Protein AF-A0A8J1J5K4-F1 (afdb_monomer_lite)

Organism: Xenopus tropicalis (NCBI:txid8364)

Foldseek 3Di:
DVVVVVVVVVVVVCLVVVVVVLVVVVVLLCLLLPDPPPLPDPPALVPPPPCPVPVVPDDDPQQPLQVVLQVLLSVLVVQLVVLVVLLVVLSVVLVVLSVLLVVLVVQLVVLVPDPCCPDPNVPDPCPSVVSNVVSSVSNVVSSVSVVVSVVSLVVSLVSLVVSLVVSVVSCVVRDVVNDDVQQCDQDPNGHHVVVSNVSSVVVSVSSCVSDPDD

pLDDT: mean 73.98, std 21.82, range [22.84, 96.25]

Sequence (214 aa):
MHVCQNLRVRANLITNVCLIAAIIDLQAILALVSTPSEVIWPLGCHDMTHQNARINASGMSEKPAFVSVQQSLRKSFDAIEPLHEEWNNTLLECNPHLTSLSNLAEQLQACQRVLFKKTPLSSFINLQEHLRFKLQAAMEFNLEILNQKLSTLQRIRDSVSQVVGSVLYMYETSIEKIGLEAILERSSLCPSIADMLEWLQDIEKHYRNQYPLK

Radius of gyration: 26.64 Å; chains: 1; bounding box: 74×32×73 Å

Structure (mmCIF, N/CA/C/O backbone):
data_AF-A0A8J1J5K4-F1
#
_entry.id   AF-A0A8J1J5K4-F1
#
loop_
_atom_site.group_PDB
_atom_site.id
_atom_site.type_symbol
_atom_site.label_atom_id
_atom_site.label_alt_id
_atom_site.label_comp_id
_atom_site.label_asym_id
_atom_site.label_entity_id
_atom_site.label_seq_id
_atom_site.pdbx_PDB_ins_code
_atom_site.Cartn_x
_atom_site.Cartn_y
_atom_site.Cartn_z
_atom_site.occupancy
_atom_site.B_iso_or_equiv
_atom_site.auth_seq_id
_atom_site.auth_comp_id
_atom_site.auth_asym_id
_atom_site.auth_atom_id
_atom_site.pdbx_PDB_model_num
ATOM 1 N N . MET A 1 1 ? 43.748 -8.087 -13.564 1.00 35.47 1 MET A N 1
ATOM 2 C CA . MET A 1 1 ? 42.559 -8.312 -14.426 1.00 35.47 1 MET A CA 1
ATOM 3 C C . MET A 1 1 ? 41.456 -9.168 -13.787 1.00 35.47 1 MET A C 1
ATOM 5 O O . MET A 1 1 ? 40.300 -8.897 -14.073 1.00 35.47 1 MET A O 1
ATOM 9 N N . HIS A 1 2 ? 41.747 -10.117 -12.884 1.00 25.83 2 HIS A N 1
ATOM 10 C CA . HIS A 1 2 ? 40.720 -10.974 -12.250 1.00 25.83 2 HIS A CA 1
ATOM 11 C C . HIS A 1 2 ? 39.792 -10.288 -11.221 1.00 25.83 2 HIS A C 1
ATOM 13 O O . HIS A 1 2 ? 38.694 -10.774 -10.958 1.00 25.83 2 HIS A O 1
ATOM 19 N N . VAL A 1 3 ? 40.178 -9.135 -10.662 1.00 23.91 3 VAL A N 1
ATOM 20 C CA . VAL A 1 3 ? 39.370 -8.409 -9.657 1.00 23.91 3 VAL A CA 1
ATOM 21 C C . VAL A 1 3 ? 38.179 -7.669 -10.295 1.00 23.91 3 VAL A C 1
ATOM 23 O O . VAL A 1 3 ? 37.085 -7.661 -9.736 1.00 23.91 3 VAL A O 1
ATOM 26 N N . CYS A 1 4 ? 38.331 -7.146 -11.519 1.00 23.66 4 CYS A N 1
ATOM 27 C CA . CYS A 1 4 ? 37.249 -6.450 -12.232 1.00 23.66 4 CYS A CA 1
ATOM 28 C C . CYS A 1 4 ? 36.164 -7.403 -12.765 1.00 23.66 4 CYS A C 1
ATOM 30 O O . CYS A 1 4 ? 35.001 -7.016 -12.872 1.00 23.66 4 CYS A O 1
ATOM 32 N N . GLN A 1 5 ? 36.516 -8.657 -13.067 1.00 27.12 5 GLN A N 1
ATOM 33 C CA . GLN A 1 5 ? 35.542 -9.685 -13.448 1.00 27.12 5 GLN A CA 1
ATOM 34 C C . GLN A 1 5 ? 34.695 -10.135 -12.247 1.00 27.12 5 GLN A C 1
ATOM 36 O O . GLN A 1 5 ? 33.487 -10.288 -12.396 1.00 27.12 5 GLN A O 1
ATOM 41 N N . ASN A 1 6 ? 35.278 -10.237 -11.046 1.00 22.84 6 ASN A N 1
ATOM 42 C CA . ASN A 1 6 ? 34.541 -10.596 -9.826 1.00 22.84 6 ASN A CA 1
ATOM 43 C C . ASN A 1 6 ? 33.545 -9.512 -9.369 1.00 22.84 6 ASN A C 1
ATOM 45 O O . ASN A 1 6 ? 32.449 -9.842 -8.920 1.00 22.84 6 ASN A O 1
ATOM 49 N N . LEU A 1 7 ? 33.872 -8.225 -9.541 1.00 25.36 7 LEU A N 1
ATOM 50 C CA . LEU A 1 7 ? 32.937 -7.115 -9.293 1.00 25.36 7 LEU A CA 1
ATOM 51 C C . LEU A 1 7 ? 31.794 -7.074 -10.321 1.00 25.36 7 LEU A C 1
ATOM 53 O O . LEU A 1 7 ? 30.645 -6.852 -9.952 1.00 25.36 7 LEU A O 1
ATOM 57 N N . ARG A 1 8 ? 32.081 -7.361 -11.598 1.00 27.31 8 ARG A N 1
ATOM 58 C CA . ARG A 1 8 ? 31.073 -7.405 -12.673 1.00 27.31 8 ARG A CA 1
ATOM 59 C C . ARG A 1 8 ? 30.115 -8.595 -12.545 1.00 27.31 8 ARG A C 1
ATOM 61 O O . ARG A 1 8 ? 28.929 -8.450 -12.825 1.00 27.31 8 ARG A O 1
ATOM 68 N N . VAL A 1 9 ? 30.604 -9.756 -12.102 1.00 28.94 9 VAL A N 1
ATOM 69 C CA . VAL A 1 9 ? 29.762 -10.935 -11.829 1.00 28.94 9 VAL A CA 1
ATOM 70 C C . VAL A 1 9 ? 28.910 -10.719 -10.576 1.00 28.94 9 VAL A C 1
ATOM 72 O O . VAL A 1 9 ? 27.719 -11.010 -10.613 1.00 28.94 9 VAL A O 1
ATOM 75 N N . ARG A 1 10 ? 29.460 -10.118 -9.509 1.00 25.67 10 ARG A N 1
ATOM 76 C CA . ARG A 1 10 ? 28.678 -9.737 -8.318 1.00 25.67 10 ARG A CA 1
ATOM 77 C C . ARG A 1 10 ? 27.609 -8.685 -8.624 1.00 25.67 10 ARG A C 1
ATOM 79 O O . ARG A 1 10 ? 26.486 -8.852 -8.171 1.00 25.67 10 ARG A O 1
ATOM 86 N N . ALA A 1 11 ? 27.906 -7.674 -9.442 1.00 33.19 11 ALA A N 1
ATOM 87 C CA . ALA A 1 11 ? 26.919 -6.679 -9.870 1.00 33.19 11 ALA A CA 1
ATOM 88 C C . ALA A 1 11 ? 25.780 -7.297 -10.704 1.00 33.19 11 ALA A C 1
ATOM 90 O O . ALA A 1 11 ? 24.625 -6.945 -10.490 1.00 33.19 11 ALA A O 1
ATOM 91 N N . ASN A 1 12 ? 26.079 -8.263 -11.586 1.00 34.28 12 ASN A N 1
ATOM 92 C CA . ASN A 1 12 ? 25.077 -9.005 -12.374 1.00 34.28 12 ASN A CA 1
ATOM 93 C C . ASN A 1 12 ? 24.235 -9.997 -11.544 1.00 34.28 12 ASN A C 1
ATOM 95 O O . ASN A 1 12 ? 23.092 -10.291 -11.899 1.00 34.28 12 ASN A O 1
ATOM 99 N N . LEU A 1 13 ? 24.793 -10.537 -10.455 1.00 30.81 13 LEU A N 1
ATOM 100 C CA . LEU A 1 13 ? 24.066 -11.406 -9.525 1.00 30.81 13 LEU A CA 1
ATOM 101 C C . LEU A 1 13 ? 23.162 -10.580 -8.596 1.00 30.81 13 LEU A C 1
ATOM 103 O O . LEU A 1 13 ? 22.020 -10.960 -8.364 1.00 30.81 13 LEU A O 1
ATOM 107 N N . ILE A 1 14 ? 23.642 -9.416 -8.142 1.00 38.62 14 ILE A N 1
ATOM 108 C CA . ILE A 1 14 ? 22.866 -8.446 -7.357 1.00 38.62 14 ILE A CA 1
ATOM 109 C C . ILE A 1 14 ? 21.733 -7.856 -8.205 1.00 38.62 14 ILE A C 1
ATOM 111 O O . ILE A 1 14 ? 20.611 -7.814 -7.729 1.00 38.62 14 ILE A O 1
ATOM 115 N N . THR A 1 15 ? 21.952 -7.515 -9.481 1.00 42.56 15 THR A N 1
ATOM 116 C CA . THR A 1 15 ? 20.855 -7.048 -10.356 1.00 42.56 15 THR A CA 1
ATOM 117 C C . THR A 1 15 ? 19.812 -8.124 -10.629 1.00 42.56 15 THR A C 1
ATOM 119 O O . THR A 1 15 ? 18.648 -7.774 -10.711 1.00 42.56 15 THR A O 1
ATOM 122 N N . ASN A 1 16 ? 20.162 -9.415 -10.722 1.00 38.09 16 ASN A N 1
ATOM 123 C CA . ASN A 1 16 ? 19.157 -10.481 -10.870 1.00 38.09 16 ASN A CA 1
ATOM 124 C C . ASN A 1 16 ? 18.371 -10.738 -9.578 1.00 38.09 16 ASN A C 1
ATOM 126 O O . ASN A 1 16 ? 17.159 -10.901 -9.636 1.00 38.09 16 ASN A O 1
ATOM 130 N N . VAL A 1 17 ? 19.027 -10.747 -8.414 1.00 39.06 17 VAL A N 1
ATOM 131 C CA . VAL A 1 17 ? 18.340 -10.928 -7.123 1.00 39.06 17 VAL A CA 1
ATOM 132 C C . VAL A 1 17 ? 17.495 -9.699 -6.774 1.00 39.06 17 VAL A C 1
ATOM 134 O O . VAL A 1 17 ? 16.361 -9.862 -6.340 1.00 39.06 17 VAL A O 1
ATOM 137 N N . CYS A 1 18 ? 17.982 -8.484 -7.043 1.00 40.47 18 CYS A N 1
ATOM 138 C CA . CYS A 1 18 ? 17.209 -7.251 -6.904 1.00 40.47 18 CYS A CA 1
ATOM 139 C C . CYS A 1 18 ? 16.106 -7.133 -7.960 1.00 40.47 18 CYS A C 1
ATOM 141 O O . CYS A 1 18 ? 15.045 -6.646 -7.609 1.00 40.47 18 CYS A O 1
ATOM 143 N N . LEU A 1 19 ? 16.282 -7.614 -9.202 1.00 40.41 19 LEU A N 1
ATOM 144 C CA . LEU A 1 19 ? 15.171 -7.708 -10.161 1.00 40.41 19 LEU A CA 1
ATOM 145 C C . LEU A 1 19 ? 14.114 -8.693 -9.673 1.00 40.41 19 LEU A C 1
ATOM 147 O O . LEU A 1 19 ? 12.942 -8.405 -9.815 1.00 40.41 19 LEU A O 1
ATOM 151 N N . ILE A 1 20 ? 14.496 -9.846 -9.119 1.00 43.00 20 ILE A N 1
ATOM 152 C CA . ILE A 1 20 ? 13.538 -10.847 -8.627 1.00 43.00 20 ILE A CA 1
ATOM 153 C C . ILE A 1 20 ? 12.815 -10.337 -7.374 1.00 43.00 20 ILE A C 1
ATOM 155 O O . ILE A 1 20 ? 11.599 -10.472 -7.293 1.00 43.00 20 ILE A O 1
ATOM 159 N N . ALA A 1 21 ? 13.525 -9.706 -6.434 1.00 39.91 21 ALA A N 1
ATOM 160 C CA . ALA A 1 21 ? 12.921 -9.050 -5.273 1.00 39.91 21 ALA A CA 1
ATOM 161 C C . ALA A 1 21 ? 12.011 -7.888 -5.703 1.00 39.91 21 ALA A C 1
ATOM 163 O O . ALA A 1 21 ? 10.857 -7.841 -5.297 1.00 39.91 21 ALA A O 1
ATOM 164 N N . ALA A 1 22 ? 12.469 -7.047 -6.634 1.00 43.94 22 ALA A N 1
ATOM 165 C CA . ALA A 1 22 ? 11.658 -5.999 -7.236 1.00 43.94 22 ALA A CA 1
ATOM 166 C C . ALA A 1 22 ? 10.467 -6.560 -8.015 1.00 43.94 22 ALA A C 1
ATOM 168 O O . ALA A 1 22 ? 9.426 -5.940 -7.995 1.00 43.94 22 ALA A O 1
ATOM 169 N N . ILE A 1 23 ? 10.565 -7.717 -8.676 1.00 46.53 23 ILE A N 1
ATOM 170 C CA . ILE A 1 23 ? 9.433 -8.381 -9.343 1.00 46.53 23 ILE A CA 1
ATOM 171 C C . ILE A 1 23 ? 8.419 -8.875 -8.305 1.00 46.53 23 ILE A C 1
ATOM 173 O O . ILE A 1 23 ? 7.222 -8.765 -8.546 1.00 46.53 23 ILE A O 1
ATOM 177 N N . ILE A 1 24 ? 8.872 -9.377 -7.152 1.00 49.44 24 ILE A N 1
ATOM 178 C CA . ILE A 1 24 ? 7.998 -9.799 -6.047 1.00 49.44 24 ILE A CA 1
ATOM 179 C C . ILE A 1 24 ? 7.304 -8.583 -5.409 1.00 49.44 24 ILE A C 1
ATOM 181 O O . ILE A 1 24 ? 6.094 -8.623 -5.189 1.00 49.44 24 ILE A O 1
ATOM 185 N N . ASP A 1 25 ? 8.026 -7.486 -5.184 1.00 51.66 25 ASP A N 1
ATOM 186 C CA . ASP A 1 25 ? 7.460 -6.240 -4.652 1.00 51.66 25 ASP A CA 1
ATOM 187 C C . ASP A 1 25 ? 6.577 -5.521 -5.687 1.00 51.66 25 ASP A C 1
ATOM 189 O O . ASP A 1 25 ? 5.504 -5.025 -5.356 1.00 51.66 25 ASP A O 1
ATOM 193 N N . LEU A 1 26 ? 6.949 -5.547 -6.970 1.00 51.66 26 LEU A N 1
ATOM 194 C CA . LEU A 1 26 ? 6.128 -5.068 -8.085 1.00 51.66 26 LEU A CA 1
ATOM 195 C C . LEU A 1 26 ? 4.862 -5.902 -8.240 1.00 51.66 26 LEU A C 1
ATOM 197 O O . LEU A 1 26 ? 3.842 -5.330 -8.589 1.00 51.66 26 LEU A O 1
ATOM 201 N N . GLN A 1 27 ? 4.886 -7.215 -7.981 1.00 54.22 27 GLN A N 1
ATOM 202 C CA . GLN A 1 27 ? 3.681 -8.052 -7.959 1.00 54.22 27 GLN A CA 1
ATOM 203 C C . GLN A 1 27 ? 2.739 -7.656 -6.819 1.00 54.22 27 GLN A C 1
ATOM 205 O O . GLN A 1 27 ? 1.529 -7.623 -7.033 1.00 54.22 27 GLN A O 1
ATOM 210 N N . ALA A 1 28 ? 3.274 -7.304 -5.645 1.00 55.25 28 ALA A N 1
ATOM 211 C CA . ALA A 1 28 ? 2.477 -6.756 -4.550 1.00 55.25 28 ALA A CA 1
ATOM 212 C C . ALA A 1 28 ? 1.877 -5.389 -4.926 1.00 55.25 28 ALA A C 1
ATOM 214 O O . ALA A 1 28 ? 0.678 -5.191 -4.769 1.00 55.25 28 ALA A O 1
ATOM 215 N N . ILE A 1 29 ? 2.660 -4.481 -5.522 1.00 53.94 29 ILE A N 1
ATOM 216 C CA . ILE A 1 29 ? 2.162 -3.178 -6.000 1.00 53.94 29 ILE A CA 1
ATOM 217 C C . ILE A 1 29 ? 1.146 -3.338 -7.144 1.00 53.94 29 ILE A C 1
ATOM 219 O O . ILE A 1 29 ? 0.126 -2.660 -7.160 1.00 53.94 29 ILE A O 1
ATOM 223 N N . LEU A 1 30 ? 1.378 -4.241 -8.099 1.00 53.75 30 LEU A N 1
ATOM 224 C CA . LEU A 1 30 ? 0.436 -4.532 -9.184 1.00 53.75 30 LEU A CA 1
ATOM 225 C C . LEU A 1 30 ? -0.879 -5.096 -8.642 1.00 53.75 30 LEU A C 1
ATOM 227 O O . LEU A 1 30 ? -1.935 -4.717 -9.143 1.00 53.75 30 LEU A O 1
ATOM 231 N N . ALA A 1 31 ? -0.839 -5.954 -7.618 1.00 56.53 31 ALA A N 1
ATOM 232 C CA . ALA A 1 31 ? -2.039 -6.445 -6.943 1.00 56.53 31 ALA A CA 1
ATOM 233 C C . ALA A 1 31 ? -2.787 -5.316 -6.207 1.00 56.53 31 ALA A C 1
ATOM 235 O O . ALA A 1 31 ? -4.010 -5.227 -6.309 1.00 56.53 31 ALA A O 1
ATOM 236 N N . LEU A 1 32 ? -2.053 -4.411 -5.552 1.00 54.25 32 LEU A N 1
ATOM 237 C CA . LEU A 1 32 ? -2.596 -3.224 -4.883 1.00 54.25 32 LEU A CA 1
ATOM 238 C C . LEU A 1 32 ? -3.289 -2.261 -5.855 1.00 54.25 32 LEU A C 1
ATOM 240 O O . LEU A 1 32 ? -4.399 -1.820 -5.596 1.00 54.25 32 LEU A O 1
ATOM 244 N N . VAL A 1 33 ? -2.654 -1.957 -6.989 1.00 53.44 33 VAL A N 1
ATOM 245 C CA . VAL A 1 33 ? -3.191 -1.044 -8.014 1.00 53.44 33 VAL A CA 1
ATOM 246 C C . VAL A 1 33 ? -4.361 -1.670 -8.784 1.00 53.44 33 VAL A C 1
ATOM 248 O O . VAL A 1 33 ? -5.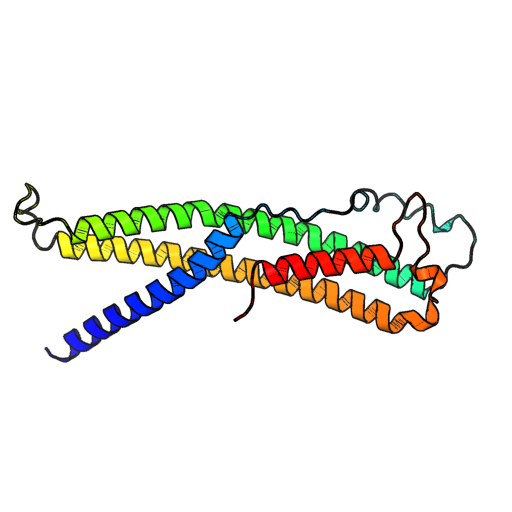254 -0.958 -9.236 1.00 53.44 33 VAL A O 1
ATOM 251 N N . SER A 1 34 ? -4.370 -2.998 -8.949 1.00 43.41 34 SER A N 1
ATOM 252 C CA . SER A 1 34 ? -5.404 -3.703 -9.723 1.00 43.41 34 SER A CA 1
ATOM 253 C C . SER A 1 34 ? -6.677 -4.000 -8.928 1.00 43.41 34 SER A C 1
ATOM 255 O O . SER A 1 34 ? -7.679 -4.391 -9.529 1.00 43.41 34 SER A O 1
ATOM 257 N N . THR A 1 35 ? -6.663 -3.846 -7.601 1.00 44.31 35 THR A N 1
ATOM 258 C CA . THR A 1 35 ? -7.867 -4.004 -6.778 1.00 44.31 35 THR A CA 1
ATOM 259 C C . THR A 1 35 ? -8.488 -2.635 -6.506 1.00 44.31 35 THR A C 1
ATOM 261 O O . THR A 1 35 ? -7.811 -1.750 -5.985 1.00 44.31 35 THR A O 1
ATOM 264 N N . PRO A 1 36 ? -9.773 -2.415 -6.841 1.00 42.38 36 PRO A N 1
ATOM 265 C CA . PRO A 1 36 ? -10.479 -1.239 -6.362 1.00 42.38 36 PRO A CA 1
ATOM 266 C C . PRO A 1 36 ? -10.447 -1.259 -4.833 1.00 42.38 36 PRO A C 1
ATOM 268 O O . PRO A 1 36 ? -10.902 -2.221 -4.210 1.00 42.38 36 PRO A O 1
ATOM 271 N N . SER A 1 37 ? -9.891 -0.215 -4.223 1.00 48.28 37 SER A N 1
ATOM 272 C CA . SER A 1 37 ? -9.982 -0.013 -2.782 1.00 48.28 37 SER A CA 1
ATOM 273 C C . SER A 1 37 ? -11.410 0.416 -2.428 1.00 48.28 37 SER A C 1
ATOM 275 O O . SER A 1 37 ? -11.667 1.584 -2.148 1.00 48.28 37 SER A O 1
ATOM 277 N N . GLU A 1 38 ? -12.359 -0.519 -2.437 1.00 45.72 38 GLU A N 1
ATOM 278 C CA . GLU A 1 38 ? -13.671 -0.307 -1.824 1.00 45.72 38 GLU A CA 1
ATOM 279 C C . GLU A 1 38 ? -13.540 -0.494 -0.308 1.00 45.72 38 GLU A C 1
ATOM 281 O O . GLU A 1 38 ? -13.939 -1.507 0.264 1.00 45.72 38 GLU A O 1
ATOM 286 N N . VAL A 1 39 ? -12.942 0.493 0.364 1.00 50.34 39 VAL A N 1
ATOM 287 C CA . VAL A 1 39 ? -13.225 0.683 1.787 1.00 50.34 39 VAL A CA 1
ATOM 288 C C . VAL A 1 39 ? -14.632 1.262 1.832 1.00 50.34 39 VAL A C 1
ATOM 290 O O . VAL A 1 39 ? -14.847 2.421 1.476 1.00 50.34 39 VAL A O 1
ATOM 293 N N . ILE A 1 40 ? -15.609 0.429 2.192 1.00 47.78 40 ILE A N 1
ATOM 294 C CA . ILE A 1 40 ? -16.978 0.886 2.429 1.00 47.78 40 ILE A CA 1
ATOM 295 C C . ILE A 1 40 ? -16.924 1.753 3.684 1.00 47.78 40 ILE A C 1
ATOM 297 O O . ILE A 1 40 ? -16.988 1.257 4.807 1.00 47.78 40 ILE A O 1
ATOM 301 N N . TRP A 1 41 ? -16.759 3.058 3.488 1.00 51.25 41 TRP A N 1
ATOM 302 C CA . TRP A 1 41 ? -16.946 4.022 4.556 1.00 51.25 41 TRP A CA 1
ATOM 303 C C . TRP A 1 41 ? -18.382 3.894 5.059 1.00 51.25 41 TRP A C 1
ATOM 305 O O . TRP A 1 41 ? -19.314 3.907 4.245 1.00 51.25 41 TRP A O 1
ATOM 315 N N . PRO A 1 42 ? -18.597 3.756 6.375 1.00 50.16 42 PRO A N 1
ATOM 316 C CA . PRO A 1 42 ? -19.942 3.702 6.907 1.00 50.16 42 PRO A CA 1
ATOM 317 C C . PRO A 1 42 ? -20.684 4.975 6.502 1.00 50.16 42 PRO A C 1
ATOM 319 O O . PRO A 1 42 ? -20.247 6.088 6.808 1.00 50.16 42 PRO A O 1
ATOM 322 N N . LEU A 1 43 ? -21.802 4.812 5.791 1.00 37.66 43 LEU A N 1
ATOM 323 C CA . LEU A 1 43 ? -22.717 5.899 5.457 1.00 37.66 43 LEU A CA 1
ATOM 324 C C . LEU A 1 43 ? -23.212 6.518 6.776 1.00 37.66 43 LEU A C 1
ATOM 326 O O . LEU A 1 43 ? -24.126 5.995 7.407 1.00 37.66 43 LEU A O 1
ATOM 330 N N . GLY A 1 44 ? -22.553 7.587 7.229 1.00 43.88 44 GLY A N 1
ATOM 331 C CA . GLY A 1 44 ? -22.848 8.244 8.505 1.00 43.88 44 GLY A CA 1
ATOM 332 C C . GLY A 1 44 ? -21.665 8.934 9.192 1.00 43.88 44 GLY A C 1
ATOM 333 O O . GLY A 1 44 ? -21.904 9.798 10.029 1.00 43.88 44 GLY A O 1
ATOM 334 N N . CYS A 1 45 ? -20.408 8.623 8.845 1.00 44.00 45 CYS A N 1
ATOM 335 C CA . CYS A 1 45 ? -19.247 9.205 9.540 1.00 44.00 45 CYS A CA 1
ATOM 336 C C . CYS A 1 45 ? -18.965 10.684 9.199 1.00 44.00 45 CYS A C 1
ATOM 338 O O . CYS A 1 45 ? -18.524 11.424 10.075 1.00 44.00 45 CYS A O 1
ATOM 340 N N . HIS A 1 46 ? -19.275 11.154 7.983 1.00 44.41 46 HIS A N 1
ATOM 341 C CA . HIS A 1 46 ? -18.987 12.543 7.578 1.00 44.41 46 HIS A CA 1
ATOM 342 C C . HIS A 1 46 ? -19.854 13.610 8.278 1.00 44.41 46 HIS A C 1
ATOM 344 O O . HIS A 1 46 ? -19.456 14.770 8.332 1.00 44.41 46 HIS A O 1
ATOM 350 N N . ASP A 1 47 ? -21.013 13.243 8.839 1.00 43.50 47 ASP A N 1
ATOM 351 C CA . ASP A 1 47 ? -21.978 14.195 9.427 1.00 43.50 47 ASP A CA 1
ATOM 352 C C . ASP A 1 47 ? -21.928 14.229 10.973 1.00 43.50 47 ASP A C 1
ATOM 354 O O . ASP A 1 47 ? -22.840 14.698 11.652 1.00 43.50 47 ASP A O 1
ATOM 358 N N . MET A 1 48 ? -20.857 13.702 11.578 1.00 48.69 48 MET A N 1
ATOM 359 C CA . MET A 1 48 ? -20.752 13.557 13.040 1.00 48.69 48 MET A CA 1
ATOM 360 C C . MET A 1 48 ? -20.161 14.779 13.765 1.00 48.69 48 MET A C 1
ATOM 362 O O . MET A 1 48 ? -20.215 14.845 14.999 1.00 48.69 48 MET A O 1
ATOM 366 N N . THR A 1 49 ? -19.634 15.766 13.034 1.00 43.09 49 THR A N 1
ATOM 367 C CA . THR A 1 49 ? -19.009 16.988 13.576 1.00 43.09 49 THR A CA 1
ATOM 368 C C . THR A 1 49 ? -20.025 18.008 14.108 1.00 43.09 49 THR A C 1
ATOM 370 O O . THR A 1 49 ? -19.735 18.704 15.085 1.00 43.09 49 THR A O 1
ATOM 373 N N . HIS A 1 50 ? -21.244 18.066 13.556 1.00 40.94 50 HIS A N 1
ATOM 374 C CA . HIS A 1 50 ? -22.266 19.058 13.929 1.00 40.94 50 HIS A CA 1
ATOM 375 C C . HIS A 1 50 ? -23.136 18.679 15.152 1.00 40.94 50 HIS A C 1
ATOM 377 O O . HIS A 1 50 ? -23.853 19.532 15.684 1.00 40.94 50 HIS A O 1
ATOM 383 N N . GLN A 1 51 ? -23.055 17.444 15.668 1.00 46.78 51 GLN A N 1
ATOM 384 C CA . GLN A 1 51 ? -23.941 16.947 16.741 1.00 46.78 51 GLN A CA 1
ATOM 385 C C . GLN A 1 51 ? -23.482 17.254 18.184 1.00 46.78 51 GLN A C 1
ATOM 387 O O . GLN A 1 51 ? -24.284 17.102 19.111 1.00 46.78 51 GLN A O 1
ATOM 392 N N . ASN A 1 52 ? -22.236 17.709 18.399 1.00 42.38 52 ASN A N 1
ATOM 393 C CA . ASN A 1 52 ? -21.626 17.904 19.734 1.00 42.38 52 ASN A CA 1
ATOM 394 C C . ASN A 1 52 ? -22.424 18.825 20.682 1.00 42.38 52 ASN A C 1
ATOM 396 O O . ASN A 1 52 ? -22.244 18.769 21.895 1.00 42.38 52 ASN A O 1
ATOM 400 N N . ALA A 1 53 ? -23.322 19.660 20.153 1.00 39.50 53 ALA A N 1
ATOM 401 C CA . ALA A 1 53 ? -24.127 20.582 20.952 1.00 39.50 53 ALA A CA 1
ATOM 402 C C . ALA A 1 53 ? -25.453 19.991 21.479 1.00 39.50 53 ALA A C 1
ATOM 404 O O . ALA A 1 53 ? -26.046 20.582 22.379 1.00 39.50 53 ALA A O 1
ATOM 405 N N . ARG A 1 54 ? -25.950 18.862 20.942 1.00 40.09 54 ARG A N 1
ATOM 406 C CA . ARG A 1 54 ? -27.302 18.351 21.266 1.00 40.09 54 ARG A CA 1
ATOM 407 C C . ARG A 1 54 ? -27.342 17.203 22.275 1.00 40.09 54 ARG A C 1
ATOM 409 O O . ARG A 1 54 ? -28.292 17.148 23.048 1.00 40.09 54 ARG A O 1
ATOM 416 N N . ILE A 1 55 ? -26.330 16.335 22.316 1.00 45.75 55 ILE A N 1
ATOM 417 C CA . ILE A 1 55 ? -26.311 15.171 23.229 1.00 45.75 55 ILE A CA 1
ATOM 418 C C . ILE A 1 55 ? -26.214 15.618 24.701 1.00 45.75 55 ILE A C 1
ATOM 420 O O . ILE A 1 55 ? -26.840 15.031 25.575 1.00 45.75 55 ILE A O 1
ATOM 424 N N . ASN A 1 56 ? -25.573 16.760 24.972 1.00 45.22 56 ASN A N 1
ATOM 425 C CA . ASN A 1 56 ? -25.473 17.322 26.325 1.00 45.22 56 ASN A CA 1
ATOM 426 C C . ASN A 1 56 ? -26.802 17.894 26.875 1.00 45.22 56 ASN A C 1
ATOM 428 O O . ASN A 1 56 ? -26.840 18.321 28.028 1.00 45.22 56 ASN A O 1
ATOM 432 N N . ALA A 1 57 ? -27.873 17.951 26.070 1.00 39.97 57 ALA A N 1
ATOM 433 C CA . ALA A 1 57 ? -29.142 18.590 26.435 1.00 39.97 57 ALA A CA 1
ATOM 434 C C . ALA A 1 57 ? -30.274 17.606 26.798 1.00 39.97 57 ALA A C 1
ATOM 436 O O . ALA A 1 57 ? -31.269 18.025 27.390 1.00 39.97 57 ALA A O 1
ATOM 437 N N . SER A 1 58 ? -30.149 16.314 26.482 1.00 40.94 58 SER A N 1
ATOM 438 C CA . SER A 1 58 ? -31.153 15.291 26.809 1.00 40.94 58 SER A CA 1
ATOM 439 C C . SER A 1 58 ? -30.676 14.436 27.980 1.00 40.94 58 SER A C 1
ATOM 441 O O . SER A 1 58 ? -29.872 13.526 27.811 1.00 40.94 58 SER A O 1
ATOM 443 N N . GLY A 1 59 ? -31.158 14.756 29.181 1.00 42.66 59 GLY A N 1
ATOM 444 C CA . GLY A 1 59 ? -30.787 14.088 30.426 1.00 42.66 59 GLY A CA 1
ATOM 445 C C . GLY A 1 59 ? -31.133 12.597 30.462 1.00 42.66 59 GLY A C 1
ATOM 446 O O . GLY A 1 59 ? -32.232 12.219 30.849 1.00 42.66 59 GLY A O 1
ATOM 447 N N . MET A 1 60 ? -30.147 11.760 30.162 1.00 44.34 60 MET A N 1
ATOM 448 C CA . MET A 1 60 ? -29.940 10.448 30.770 1.00 44.34 60 MET A CA 1
ATOM 449 C C . MET A 1 60 ? -28.477 10.425 31.216 1.00 44.34 60 MET A C 1
ATOM 451 O O . MET A 1 60 ? -27.610 10.947 30.523 1.00 44.34 60 MET A O 1
ATOM 455 N N . SER A 1 61 ? -28.197 9.929 32.421 1.00 47.47 61 SER A N 1
ATOM 456 C CA . SER A 1 61 ? -26.840 9.903 32.977 1.00 47.47 61 SER A CA 1
ATOM 457 C C . SER A 1 61 ? -25.993 8.885 32.203 1.00 47.47 61 SER A C 1
ATOM 459 O O . SER A 1 61 ? -25.838 7.743 32.629 1.00 47.47 61 SER A O 1
ATOM 461 N N . GLU A 1 62 ? -25.488 9.274 31.032 1.00 58.53 62 GLU A N 1
ATOM 462 C CA . GLU A 1 62 ? -24.543 8.467 30.269 1.00 58.53 62 GLU A CA 1
ATOM 463 C C . GLU A 1 62 ? -23.266 8.302 31.093 1.00 58.53 62 GLU A C 1
ATOM 465 O O . GLU A 1 62 ? -22.710 9.257 31.648 1.00 58.53 62 GLU A O 1
ATOM 470 N N . LYS A 1 63 ? -22.810 7.056 31.222 1.00 73.69 63 LYS A N 1
ATOM 471 C CA . LYS A 1 63 ? -21.621 6.750 32.013 1.00 73.69 63 LYS A CA 1
ATOM 472 C C . LYS A 1 63 ? -20.412 7.438 31.359 1.00 73.69 63 LYS A C 1
ATOM 474 O O . LYS A 1 63 ? -20.196 7.229 30.167 1.00 73.69 63 LYS A O 1
ATOM 479 N N . PRO A 1 64 ? -19.555 8.165 32.100 1.00 82.12 64 PRO A N 1
ATOM 480 C CA . PRO A 1 64 ? -18.412 8.892 31.528 1.00 82.12 64 PRO A CA 1
ATOM 481 C C . PRO A 1 64 ? -17.479 8.036 30.652 1.00 82.12 64 PRO A C 1
ATOM 483 O O . PRO A 1 64 ? -16.878 8.528 29.700 1.00 82.12 64 PRO A O 1
ATOM 486 N N . ALA A 1 65 ? -17.380 6.736 30.953 1.00 85.81 65 ALA A N 1
ATOM 487 C CA . ALA A 1 65 ? -16.614 5.772 30.167 1.00 85.81 65 ALA A CA 1
ATOM 488 C C . ALA A 1 65 ? -17.190 5.544 28.755 1.00 85.81 65 ALA A C 1
ATOM 490 O O . ALA A 1 65 ? -16.421 5.409 27.808 1.00 85.81 65 ALA A O 1
ATOM 491 N N . PHE A 1 66 ? -18.519 5.548 28.604 1.00 87.50 66 PHE A N 1
ATOM 492 C CA . PHE A 1 66 ? -19.194 5.364 27.316 1.00 87.50 66 PHE A CA 1
ATOM 493 C C . PHE A 1 66 ? -18.879 6.522 26.368 1.00 87.50 66 PHE A C 1
ATOM 495 O O . PHE A 1 66 ? -18.365 6.302 25.274 1.00 87.50 66 PHE A O 1
ATOM 502 N N . VAL A 1 67 ? -19.082 7.756 26.840 1.00 86.25 67 VAL A N 1
ATOM 503 C CA . VAL A 1 67 ? -18.801 8.979 26.073 1.00 86.25 67 VAL A CA 1
ATOM 504 C C . VAL A 1 67 ? -17.329 9.043 25.661 1.00 86.25 67 VAL A C 1
ATOM 506 O O . VAL A 1 67 ? -17.016 9.384 24.523 1.00 86.25 67 VAL A O 1
ATOM 509 N N . SER A 1 68 ? -16.416 8.662 26.561 1.00 89.56 68 SER A N 1
ATOM 510 C CA . SER A 1 68 ? -14.976 8.630 26.281 1.00 89.56 68 SER A CA 1
ATOM 511 C C . SER A 1 68 ? -14.619 7.652 25.154 1.00 89.56 68 SER A C 1
ATOM 513 O O . SER A 1 68 ? -13.934 8.034 24.202 1.00 89.56 68 SER A O 1
ATOM 515 N N . VAL A 1 69 ? -15.121 6.411 25.215 1.00 91.38 69 VAL A N 1
ATOM 516 C CA . VAL A 1 69 ? -14.890 5.403 24.165 1.00 91.38 69 VAL A CA 1
ATOM 517 C C . VAL A 1 69 ? -15.506 5.849 22.845 1.00 91.38 69 VAL A C 1
ATOM 519 O O . VAL A 1 69 ? -14.830 5.826 21.819 1.00 91.38 69 VAL A O 1
ATOM 522 N N . GLN A 1 70 ? -16.752 6.324 22.869 1.00 88.69 70 GLN A N 1
ATOM 523 C CA . GLN A 1 70 ? -17.429 6.810 21.673 1.00 88.69 70 GLN A CA 1
ATOM 524 C C . GLN A 1 70 ? -16.647 7.958 21.025 1.00 88.69 70 GLN A C 1
ATOM 526 O O . GLN A 1 70 ? -16.395 7.932 19.825 1.00 88.69 70 GLN A O 1
ATOM 531 N N . GLN A 1 71 ? -16.198 8.944 21.803 1.00 89.50 71 GLN A N 1
ATOM 532 C CA . GLN A 1 71 ? -15.413 10.061 21.282 1.00 89.50 71 GLN A CA 1
ATOM 533 C C . GLN A 1 71 ? -14.046 9.615 20.750 1.00 89.50 71 GLN A C 1
ATOM 535 O O . GLN A 1 71 ? -13.577 10.159 19.749 1.00 89.50 71 GLN A O 1
ATOM 540 N N . SER A 1 72 ? -13.408 8.630 21.386 1.00 92.06 72 SER A N 1
ATOM 541 C CA . SER A 1 72 ? -12.163 8.050 20.881 1.00 92.06 72 SER A CA 1
ATOM 542 C C . SER A 1 72 ? -12.371 7.359 19.535 1.00 92.06 72 SER A C 1
ATOM 544 O O . SER A 1 72 ? -11.578 7.579 18.628 1.00 92.06 72 SER A O 1
ATOM 546 N N . LEU A 1 73 ? -13.452 6.588 19.377 1.00 90.94 73 LEU A N 1
ATOM 547 C CA . LEU A 1 73 ? -13.797 5.937 18.110 1.00 90.94 73 LEU A CA 1
ATOM 548 C C . LEU A 1 73 ? -14.000 6.956 16.991 1.00 90.94 73 LEU A C 1
ATOM 550 O O . LEU A 1 73 ? -13.468 6.778 15.902 1.00 90.94 73 LEU A O 1
ATOM 554 N N . ARG A 1 74 ? -14.701 8.061 17.268 1.00 88.25 74 ARG A N 1
ATOM 555 C CA . ARG A 1 74 ? -14.879 9.152 16.293 1.00 88.25 74 ARG A CA 1
ATOM 556 C C . ARG A 1 74 ? -13.545 9.712 15.818 1.00 88.25 74 ARG A C 1
ATOM 558 O O . ARG A 1 74 ? -13.282 9.736 14.624 1.00 88.25 74 ARG A O 1
ATOM 565 N N . LYS A 1 75 ? -12.674 10.063 16.768 1.00 91.00 75 LYS A N 1
ATOM 566 C CA . LYS A 1 75 ? -11.329 10.567 16.467 1.00 91.00 75 LYS A CA 1
ATOM 567 C C . LYS A 1 75 ? -10.497 9.564 15.669 1.00 91.00 75 LYS A C 1
ATOM 569 O O . LYS A 1 75 ? -9.671 9.985 14.870 1.00 91.00 75 LYS A O 1
ATOM 574 N N . SER A 1 76 ? -10.695 8.262 15.880 1.00 92.00 76 SER A N 1
ATOM 575 C CA . SER A 1 76 ? -10.029 7.228 15.088 1.00 92.00 76 SER A CA 1
ATOM 576 C C . SER A 1 76 ? -10.456 7.270 13.622 1.00 92.00 76 SER A C 1
ATOM 578 O O . SER A 1 76 ? -9.588 7.224 12.757 1.00 92.00 76 SER A O 1
ATOM 580 N N . PHE A 1 77 ? -11.751 7.415 13.325 1.00 87.31 77 PHE A N 1
ATOM 581 C CA . PHE A 1 77 ? -12.217 7.575 11.941 1.00 87.31 77 PHE A CA 1
ATOM 582 C C . PHE A 1 77 ? -11.678 8.861 11.305 1.00 87.31 77 PHE A C 1
ATOM 584 O O . PHE A 1 77 ? -11.097 8.790 10.223 1.00 87.31 77 PHE A O 1
ATOM 591 N N . ASP A 1 78 ? -11.762 9.992 12.015 1.00 88.00 78 ASP A N 1
ATOM 592 C CA . ASP A 1 78 ? -11.227 11.282 11.550 1.00 88.00 78 ASP A CA 1
ATOM 593 C C . ASP A 1 78 ? -9.712 11.208 11.269 1.00 88.00 78 ASP A C 1
ATOM 595 O O . ASP A 1 78 ? -9.201 11.860 10.362 1.00 88.00 78 ASP A O 1
ATOM 599 N N . ALA A 1 79 ? -8.969 10.411 12.045 1.00 92.88 79 ALA A N 1
ATOM 600 C CA . ALA A 1 79 ? -7.533 10.215 11.855 1.00 92.88 79 ALA A CA 1
ATOM 601 C C . ALA A 1 79 ? -7.197 9.275 10.684 1.00 92.88 79 ALA A C 1
ATOM 603 O O . ALA A 1 79 ? -6.133 9.415 10.081 1.00 92.88 79 ALA A O 1
ATOM 604 N N . ILE A 1 80 ? -8.069 8.312 10.366 1.00 89.56 80 ILE A N 1
ATOM 605 C CA . ILE A 1 80 ? -7.854 7.347 9.277 1.00 89.56 80 ILE A CA 1
ATOM 606 C C . ILE A 1 80 ? -8.232 7.937 7.914 1.00 89.56 80 ILE A C 1
ATOM 608 O O . ILE A 1 80 ? -7.616 7.582 6.913 1.00 89.56 80 ILE A O 1
ATOM 612 N N . GLU A 1 81 ? -9.200 8.848 7.849 1.00 87.44 81 GLU A N 1
ATOM 613 C CA . GLU A 1 81 ? -9.625 9.490 6.598 1.00 87.44 81 GLU A CA 1
ATOM 614 C C . GLU A 1 81 ? -8.467 10.118 5.787 1.00 87.44 81 GLU A C 1
ATOM 616 O O . GLU A 1 81 ? -8.263 9.706 4.640 1.00 87.44 81 GLU A O 1
ATOM 621 N N . PRO A 1 82 ? -7.627 11.015 6.342 1.00 91.38 82 PRO A N 1
ATOM 622 C CA . PRO A 1 82 ? -6.498 11.574 5.594 1.00 91.38 82 PRO A CA 1
ATOM 623 C C . PRO A 1 82 ? -5.433 10.522 5.246 1.00 91.38 82 PRO A C 1
ATOM 625 O O . PRO A 1 82 ? -4.770 10.631 4.216 1.00 91.38 82 PRO A O 1
ATOM 628 N N . LEU A 1 83 ? -5.279 9.476 6.068 1.00 90.44 83 LEU A N 1
ATOM 629 C CA . LEU A 1 83 ? -4.379 8.356 5.769 1.00 90.44 83 LEU A CA 1
ATOM 630 C C . LEU A 1 83 ? -4.856 7.565 4.544 1.00 90.44 83 LEU A C 1
ATOM 632 O O . LEU A 1 83 ? -4.040 7.120 3.738 1.00 90.44 83 LEU A O 1
ATOM 636 N N . HIS A 1 84 ? -6.169 7.410 4.386 1.00 87.06 84 HIS A N 1
ATOM 637 C CA . HIS A 1 84 ? -6.766 6.754 3.230 1.00 87.06 84 HIS A CA 1
ATOM 638 C C . HIS A 1 84 ? -6.593 7.566 1.944 1.00 87.06 84 HIS A C 1
ATOM 640 O O . HIS A 1 84 ? -6.267 7.009 0.894 1.00 87.06 84 HIS A O 1
ATOM 646 N N . GLU A 1 85 ? -6.763 8.886 2.018 1.00 88.94 85 GLU A N 1
ATOM 647 C CA . GLU A 1 85 ? -6.492 9.770 0.884 1.00 88.94 85 GLU A CA 1
ATOM 648 C C . GLU A 1 85 ? -5.016 9.689 0.463 1.00 88.94 85 GLU A C 1
ATOM 650 O O . GLU A 1 85 ? -4.709 9.488 -0.715 1.00 88.94 85 GLU A O 1
ATOM 655 N N . GLU A 1 86 ? -4.094 9.761 1.428 1.00 93.56 86 GLU A N 1
ATOM 656 C CA . GLU A 1 86 ? -2.658 9.629 1.172 1.00 93.56 86 GLU A CA 1
ATOM 657 C C . GLU A 1 86 ? -2.307 8.264 0.560 1.00 93.56 86 GLU A C 1
ATOM 659 O O . GLU A 1 86 ? -1.493 8.193 -0.364 1.00 93.56 86 GLU A O 1
ATOM 664 N N . TRP A 1 87 ? -2.942 7.185 1.025 1.00 89.06 87 TRP A N 1
ATOM 665 C CA . TRP A 1 87 ? -2.772 5.840 0.475 1.00 89.06 87 TRP A CA 1
ATOM 666 C C . TRP A 1 87 ? -3.152 5.790 -1.007 1.00 89.06 87 TRP A C 1
ATOM 668 O O . TRP A 1 87 ? -2.348 5.367 -1.840 1.00 89.06 87 TRP A O 1
ATOM 678 N N . ASN A 1 88 ? -4.346 6.279 -1.351 1.00 83.75 88 ASN A N 1
ATOM 679 C CA . ASN A 1 88 ? -4.835 6.286 -2.729 1.00 83.75 88 ASN A CA 1
ATOM 680 C C . ASN A 1 88 ? -3.961 7.157 -3.640 1.00 83.75 88 ASN A C 1
ATOM 682 O O . ASN A 1 88 ? -3.587 6.724 -4.730 1.00 83.75 88 ASN A O 1
ATOM 686 N N . ASN A 1 89 ? -3.571 8.348 -3.182 1.00 90.62 89 ASN A N 1
ATOM 687 C CA . ASN A 1 89 ? -2.672 9.227 -3.929 1.00 90.62 89 ASN A CA 1
ATOM 688 C C . ASN A 1 89 ? -1.302 8.571 -4.153 1.00 90.62 89 ASN A C 1
ATOM 690 O O . ASN A 1 89 ? -0.786 8.579 -5.269 1.00 90.62 89 ASN A O 1
ATOM 694 N N . THR A 1 90 ? -0.750 7.917 -3.129 1.00 87.62 90 THR A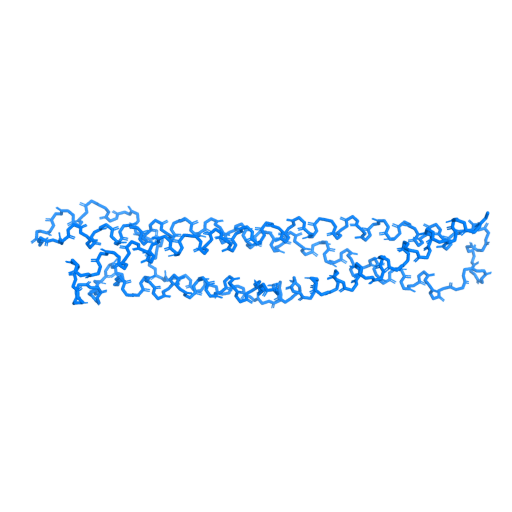 N 1
ATOM 695 C CA . THR A 1 90 ? 0.520 7.184 -3.235 1.00 87.62 90 THR A CA 1
ATOM 696 C C . THR A 1 90 ? 0.428 6.050 -4.261 1.00 87.62 90 THR A C 1
ATOM 698 O O . THR A 1 90 ? 1.344 5.880 -5.067 1.00 87.62 90 THR A O 1
ATOM 701 N N . LEU A 1 91 ? -0.680 5.297 -4.286 1.00 83.69 91 LEU A N 1
ATOM 702 C CA . LEU A 1 91 ? -0.916 4.261 -5.298 1.00 83.69 91 LEU A CA 1
ATOM 703 C C . LEU A 1 91 ? -1.027 4.846 -6.712 1.00 83.69 91 LEU A C 1
ATOM 705 O O . LEU A 1 91 ? -0.443 4.297 -7.649 1.00 83.69 91 LEU A O 1
ATOM 709 N N . LEU A 1 92 ? -1.727 5.970 -6.879 1.00 85.75 92 LEU A N 1
ATOM 710 C CA . LEU A 1 92 ? -1.831 6.655 -8.170 1.00 85.75 92 LEU A CA 1
ATOM 711 C C . LEU A 1 92 ? -0.462 7.118 -8.681 1.00 85.75 92 LEU A C 1
ATOM 713 O O . LEU A 1 92 ? -0.165 6.974 -9.868 1.00 85.75 92 LEU A O 1
ATOM 717 N N . GLU A 1 93 ? 0.391 7.618 -7.791 1.00 89.50 93 GLU A N 1
ATOM 718 C CA . GLU A 1 93 ? 1.752 8.048 -8.113 1.00 89.50 93 GLU A CA 1
ATOM 719 C C . GLU A 1 93 ? 2.683 6.886 -8.494 1.00 89.50 93 GLU A C 1
ATOM 721 O O . GLU A 1 93 ? 3.654 7.100 -9.221 1.00 89.50 93 GLU A O 1
ATOM 726 N N . CYS A 1 94 ? 2.391 5.646 -8.086 1.00 83.62 94 CYS A N 1
ATOM 727 C CA . CYS A 1 94 ? 3.149 4.468 -8.525 1.00 83.62 94 CYS A CA 1
ATOM 728 C C . CYS A 1 94 ? 2.952 4.163 -10.023 1.00 83.62 94 CYS A C 1
ATOM 730 O O . CYS A 1 94 ? 3.889 3.715 -10.689 1.00 83.62 94 CYS A O 1
ATOM 732 N N . ASN A 1 95 ? 1.767 4.428 -10.585 1.00 82.81 95 ASN A N 1
ATOM 733 C CA . ASN A 1 95 ? 1.399 4.075 -11.966 1.00 82.81 95 ASN A CA 1
ATOM 734 C C . ASN A 1 95 ? 2.385 4.526 -13.062 1.00 82.81 95 ASN A C 1
ATOM 736 O O . ASN A 1 95 ? 2.767 3.691 -13.895 1.00 82.81 95 ASN A O 1
ATOM 740 N N . PRO A 1 96 ? 2.830 5.798 -13.117 1.00 89.69 96 PRO A N 1
ATOM 741 C CA . PRO A 1 96 ? 3.797 6.227 -14.126 1.00 89.69 96 PRO A CA 1
ATOM 742 C C . PRO A 1 96 ? 5.135 5.483 -14.015 1.00 89.69 96 PRO A C 1
ATOM 744 O O . PRO A 1 96 ? 5.741 5.162 -15.040 1.00 89.69 96 PRO A O 1
ATOM 747 N N . HIS A 1 97 ? 5.577 5.140 -12.802 1.00 86.19 97 HIS A N 1
ATOM 748 C CA . HIS A 1 97 ? 6.819 4.395 -12.583 1.00 86.19 97 HIS A CA 1
ATOM 749 C C . HIS A 1 97 ? 6.695 2.928 -12.996 1.00 86.19 97 HIS A C 1
ATOM 751 O O . HIS A 1 97 ? 7.595 2.404 -13.651 1.00 86.19 97 HIS A O 1
ATOM 757 N N . LEU A 1 98 ? 5.562 2.286 -12.700 1.00 81.25 98 LEU A N 1
ATOM 758 C CA . LEU A 1 98 ? 5.260 0.927 -13.165 1.00 81.25 98 LEU A CA 1
ATOM 759 C C . LEU A 1 98 ? 5.230 0.855 -14.697 1.00 81.25 98 LEU A C 1
ATOM 761 O O . LEU A 1 98 ? 5.843 -0.026 -15.301 1.00 81.25 98 LEU A O 1
ATOM 765 N N . THR A 1 99 ? 4.578 1.830 -15.331 1.00 84.06 99 THR A N 1
ATOM 766 C CA . THR A 1 99 ? 4.503 1.938 -16.795 1.00 84.06 99 THR A CA 1
ATOM 767 C C . THR A 1 99 ? 5.891 2.151 -17.403 1.00 84.06 99 THR A C 1
ATOM 769 O O . THR A 1 99 ? 6.271 1.480 -18.363 1.00 84.06 99 THR A O 1
ATOM 772 N N . SER A 1 100 ? 6.681 3.052 -16.813 1.00 87.69 100 SER A N 1
ATOM 773 C CA . SER A 1 100 ? 8.068 3.305 -17.209 1.00 87.69 100 SER A CA 1
ATOM 774 C C . SER A 1 100 ? 8.923 2.038 -17.110 1.00 87.69 100 SER A C 1
ATOM 776 O O . SER A 1 100 ? 9.627 1.698 -18.059 1.00 87.69 100 SER A O 1
ATOM 778 N N . LEU A 1 101 ? 8.813 1.283 -16.012 1.00 84.00 101 LEU A N 1
ATOM 779 C CA . LEU A 1 101 ? 9.533 0.021 -15.830 1.00 84.00 101 LEU A CA 1
ATOM 780 C C . LEU A 1 101 ? 9.142 -1.040 -16.856 1.00 84.00 101 LEU A C 1
ATOM 782 O O . LEU A 1 101 ? 10.037 -1.695 -17.389 1.00 84.00 101 LEU A O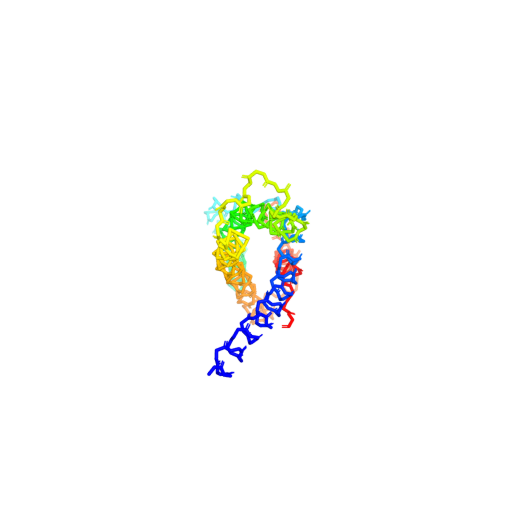 1
ATOM 786 N N . SER A 1 102 ? 7.852 -1.184 -17.171 1.00 81.94 102 SER A N 1
ATOM 787 C CA . SER A 1 102 ? 7.392 -2.096 -18.228 1.00 81.94 102 SER A CA 1
ATOM 788 C C . SER A 1 102 ? 8.037 -1.742 -19.571 1.00 81.94 102 SER A C 1
ATOM 790 O O . SER A 1 102 ? 8.668 -2.586 -20.209 1.00 81.94 102 SER A O 1
ATOM 792 N N . ASN A 1 103 ? 7.984 -0.462 -19.951 1.00 84.69 103 ASN A N 1
ATOM 793 C CA . ASN A 1 103 ? 8.578 0.028 -21.195 1.00 84.69 103 ASN A CA 1
ATOM 794 C C . ASN A 1 103 ? 10.102 -0.173 -21.230 1.00 84.69 103 ASN A C 1
ATOM 796 O O . ASN A 1 103 ? 10.661 -0.590 -22.246 1.00 84.69 103 ASN A O 1
ATOM 800 N N . LEU A 1 104 ? 10.799 0.109 -20.127 1.00 86.56 104 LEU A N 1
ATOM 801 C CA . LEU A 1 104 ? 12.246 -0.080 -20.017 1.00 86.56 104 LEU A CA 1
ATOM 802 C C . LEU A 1 104 ? 12.635 -1.561 -20.084 1.00 86.56 104 LEU A C 1
ATOM 804 O O . LEU A 1 104 ? 13.640 -1.897 -20.713 1.00 86.56 104 LEU A O 1
ATOM 808 N N . ALA A 1 105 ? 11.838 -2.450 -19.488 1.00 81.62 105 ALA A N 1
ATOM 809 C CA . ALA A 1 105 ? 12.047 -3.891 -19.562 1.00 81.62 105 ALA A CA 1
ATOM 810 C C . ALA A 1 105 ? 11.896 -4.409 -21.002 1.00 81.62 105 ALA A C 1
ATOM 812 O O . ALA A 1 105 ? 12.744 -5.175 -21.471 1.00 81.62 105 ALA A O 1
ATOM 813 N N . GLU A 1 106 ? 10.883 -3.941 -21.736 1.00 82.62 106 GLU A N 1
ATOM 814 C CA . GLU A 1 106 ? 10.713 -4.243 -23.161 1.00 82.62 106 GLU A CA 1
ATOM 815 C C . GLU A 1 106 ? 11.892 -3.736 -23.998 1.00 82.62 106 GLU A C 1
ATOM 817 O O . GLU A 1 106 ? 12.450 -4.478 -24.811 1.00 82.62 106 GLU A O 1
ATOM 822 N N . GLN A 1 107 ? 12.339 -2.500 -23.762 1.00 89.31 107 GLN A N 1
ATOM 823 C CA . GLN A 1 107 ? 13.499 -1.928 -24.449 1.00 89.31 107 GLN A CA 1
ATOM 824 C C . GLN A 1 107 ? 14.786 -2.698 -24.145 1.00 89.31 107 GLN A C 1
ATOM 826 O O . GLN A 1 107 ? 15.585 -2.951 -25.050 1.00 89.31 107 GLN A O 1
ATOM 831 N N . LEU A 1 108 ? 14.992 -3.113 -22.893 1.00 86.81 108 LEU A N 1
ATOM 832 C CA . LEU A 1 108 ? 16.140 -3.925 -22.502 1.00 86.81 108 LEU A CA 1
ATOM 833 C C . LEU A 1 108 ? 16.097 -5.291 -23.188 1.00 86.81 108 LEU A C 1
ATOM 835 O O . LEU A 1 108 ? 17.117 -5.742 -23.714 1.00 86.81 108 LEU A O 1
ATOM 839 N N . GLN A 1 109 ? 14.925 -5.922 -23.250 1.00 85.06 109 GLN A N 1
ATOM 840 C CA . GLN A 1 109 ? 14.729 -7.180 -23.962 1.00 85.06 109 GLN A CA 1
ATOM 841 C C . GLN A 1 109 ? 15.000 -7.028 -25.468 1.00 85.06 109 GLN A C 1
ATOM 843 O O . GLN A 1 109 ? 15.713 -7.847 -26.054 1.00 85.06 109 GLN A O 1
ATOM 848 N N . ALA A 1 110 ? 14.493 -5.969 -26.102 1.00 87.19 110 ALA A N 1
ATOM 849 C CA . ALA A 1 110 ? 14.756 -5.670 -27.507 1.00 87.19 110 ALA A CA 1
ATOM 850 C C . ALA A 1 110 ? 16.256 -5.436 -27.758 1.00 87.19 110 ALA A C 1
ATOM 852 O O . ALA A 1 110 ? 16.839 -6.039 -28.660 1.00 87.19 110 ALA A O 1
ATOM 853 N N . CYS A 1 111 ? 16.912 -4.648 -26.901 1.00 89.12 111 CYS A N 1
ATOM 854 C CA . CYS A 1 111 ? 18.352 -4.394 -26.943 1.00 89.12 111 CYS A CA 1
ATOM 855 C C . CYS A 1 111 ? 19.180 -5.686 -26.811 1.00 89.12 111 CYS A C 1
ATOM 857 O O . CYS A 1 111 ? 20.254 -5.809 -27.396 1.00 89.12 111 CYS A O 1
ATOM 859 N N . GLN A 1 112 ? 18.694 -6.688 -26.079 1.00 84.56 112 GLN A N 1
ATOM 860 C CA . GLN A 1 112 ? 19.363 -7.987 -25.965 1.00 84.56 112 GLN A CA 1
ATOM 861 C C . GLN A 1 112 ? 19.168 -8.879 -27.197 1.00 84.56 112 GLN A C 1
ATOM 863 O O . GLN A 1 112 ? 20.073 -9.633 -27.549 1.00 84.56 112 GLN A O 1
ATOM 868 N N . ARG A 1 113 ? 18.004 -8.801 -27.851 1.00 88.06 113 ARG A N 1
ATOM 869 C CA . ARG A 1 113 ? 17.650 -9.642 -29.006 1.00 88.06 113 ARG A CA 1
ATOM 870 C C . ARG A 1 113 ? 18.231 -9.138 -30.326 1.00 88.06 113 ARG A C 1
ATOM 872 O O . ARG A 1 113 ? 18.502 -9.939 -31.218 1.00 88.06 113 ARG A O 1
ATOM 879 N N . VAL A 1 114 ? 18.404 -7.826 -30.476 1.00 91.06 114 VAL A N 1
ATOM 880 C CA . VAL A 1 114 ? 18.883 -7.224 -31.725 1.00 91.06 114 VAL A CA 1
ATOM 881 C C . VAL A 1 114 ? 20.362 -7.534 -31.954 1.00 91.06 114 VAL A C 1
ATOM 883 O O . VAL A 1 114 ? 21.223 -7.266 -31.117 1.00 91.06 114 VAL A O 1
ATOM 886 N N . LEU A 1 115 ? 20.682 -8.024 -33.153 1.00 90.19 115 LEU A N 1
ATOM 887 C CA . LEU A 1 115 ? 22.059 -8.162 -33.613 1.00 90.19 115 LEU A CA 1
ATOM 888 C C . LEU A 1 115 ? 22.538 -6.844 -34.241 1.00 90.19 115 LEU A C 1
ATOM 890 O O . LEU A 1 115 ? 22.501 -6.681 -35.459 1.00 90.19 115 LEU A O 1
ATOM 894 N N . PHE A 1 116 ? 23.016 -5.910 -33.412 1.00 89.06 116 PHE A N 1
ATOM 895 C CA . PHE A 1 116 ? 23.428 -4.555 -33.829 1.00 89.06 116 PHE A CA 1
ATOM 896 C C . PHE A 1 116 ? 24.451 -4.526 -34.972 1.00 89.06 116 PHE A C 1
ATOM 898 O O . PHE A 1 116 ? 24.415 -3.641 -35.818 1.00 89.06 116 PHE A O 1
ATOM 905 N N . LYS A 1 117 ? 25.324 -5.535 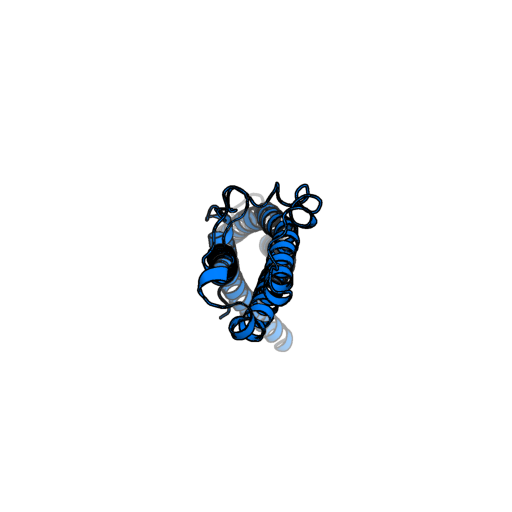-35.063 1.00 87.31 117 LYS A N 1
ATOM 906 C CA . LYS A 1 117 ? 26.293 -5.659 -36.166 1.00 87.31 117 LYS A CA 1
ATOM 907 C C . LYS A 1 117 ? 25.639 -5.788 -37.550 1.00 87.31 117 LYS A C 1
ATOM 909 O O . LYS A 1 117 ? 26.302 -5.519 -38.544 1.00 87.31 117 LYS A O 1
ATOM 914 N N . LYS A 1 118 ? 24.372 -6.213 -37.623 1.00 91.38 118 LYS A N 1
ATOM 915 C CA . LYS A 1 118 ? 23.595 -6.355 -38.866 1.00 91.38 118 LYS A CA 1
ATOM 916 C C . LYS A 1 118 ? 22.607 -5.208 -39.105 1.00 91.38 118 LYS A C 1
ATOM 918 O O . LYS A 1 118 ? 21.774 -5.313 -39.999 1.00 91.38 118 LYS A O 1
ATOM 923 N N . THR A 1 119 ? 22.662 -4.137 -38.319 1.00 90.38 119 THR A N 1
ATOM 924 C CA . THR A 1 119 ? 21.807 -2.960 -38.510 1.00 90.38 119 THR A CA 1
ATOM 925 C C . THR A 1 119 ? 22.641 -1.778 -39.014 1.00 90.38 119 THR A C 1
ATOM 927 O O . THR A 1 119 ? 23.868 -1.798 -38.888 1.00 90.38 119 THR A O 1
ATOM 930 N N . PRO A 1 120 ? 22.011 -0.709 -39.536 1.00 92.62 120 PRO A N 1
ATOM 931 C CA . PRO A 1 120 ? 22.710 0.538 -39.865 1.00 92.62 120 PRO A CA 1
ATOM 932 C C . PRO A 1 120 ? 23.433 1.193 -38.674 1.00 92.62 120 PRO A C 1
ATOM 934 O O . PRO A 1 120 ? 24.219 2.114 -38.865 1.00 92.62 120 PRO A O 1
ATOM 937 N N . LEU A 1 121 ? 23.183 0.723 -37.445 1.00 90.62 121 LEU A N 1
ATOM 938 C CA . LEU A 1 121 ? 23.819 1.208 -36.220 1.00 90.62 121 LEU A CA 1
ATOM 939 C C . LEU A 1 121 ? 25.158 0.513 -35.917 1.00 90.62 121 LEU A C 1
ATOM 941 O O . LEU A 1 121 ? 25.766 0.780 -34.884 1.00 90.62 121 LEU A O 1
ATOM 945 N N . SER A 1 122 ? 25.629 -0.380 -36.790 1.00 90.06 122 SER A N 1
ATOM 946 C CA . SER A 1 122 ? 26.872 -1.142 -36.604 1.00 90.06 122 SER A CA 1
ATOM 947 C C . SER A 1 122 ? 28.136 -0.277 -36.533 1.00 90.06 122 SER A C 1
ATOM 949 O O . SER A 1 122 ? 29.150 -0.725 -35.999 1.00 90.06 122 SER A O 1
ATOM 951 N N . SER A 1 123 ? 28.076 0.960 -37.031 1.00 92.31 123 SER A N 1
ATOM 952 C CA . SER A 1 123 ? 29.151 1.953 -36.941 1.00 92.31 123 SER A CA 1
ATOM 953 C C . SER A 1 123 ? 29.363 2.492 -35.522 1.00 92.31 123 SER A C 1
ATOM 955 O O . SER A 1 123 ? 30.436 3.016 -35.221 1.00 92.31 123 SER A O 1
ATOM 957 N N . PHE A 1 124 ? 28.376 2.350 -34.631 1.00 90.69 124 PHE A N 1
ATOM 958 C CA . PHE A 1 124 ? 28.482 2.802 -33.248 1.00 90.69 124 PHE A CA 1
ATOM 959 C C . PHE A 1 124 ? 29.151 1.733 -32.375 1.00 90.69 124 PHE A C 1
ATOM 961 O O . PHE A 1 124 ? 28.567 0.700 -32.037 1.00 90.69 124 PHE A O 1
ATOM 968 N N . ILE A 1 125 ? 30.391 2.011 -31.977 1.00 88.69 125 ILE A N 1
ATOM 969 C CA . ILE A 1 125 ? 31.192 1.136 -31.116 1.00 88.69 125 ILE A CA 1
ATOM 970 C C . ILE A 1 125 ? 30.538 1.028 -29.733 1.00 88.69 125 ILE A C 1
ATOM 972 O O . ILE A 1 125 ? 30.160 2.035 -29.136 1.00 88.69 125 ILE A O 1
ATOM 976 N N . ASN A 1 126 ? 30.435 -0.198 -29.216 1.00 88.31 126 ASN A N 1
ATOM 977 C CA . ASN A 1 126 ? 29.868 -0.517 -27.900 1.00 88.31 126 ASN A CA 1
ATOM 978 C C . ASN A 1 126 ? 28.443 0.023 -27.662 1.00 88.31 126 ASN A C 1
ATOM 980 O O . ASN A 1 126 ? 28.033 0.257 -26.522 1.00 88.31 126 ASN A O 1
ATOM 984 N N . LEU A 1 127 ? 27.673 0.260 -28.734 1.00 91.94 127 LEU A N 1
ATOM 985 C CA . LEU A 1 127 ? 26.324 0.817 -28.629 1.00 91.94 127 LEU A CA 1
ATOM 986 C C . LEU A 1 127 ? 25.422 -0.047 -27.746 1.00 91.94 127 LEU A C 1
ATOM 988 O O . LEU A 1 127 ? 24.683 0.480 -26.917 1.00 91.94 127 LEU A O 1
ATOM 992 N N . GLN A 1 128 ? 25.496 -1.368 -27.905 1.00 90.94 128 GLN A N 1
ATOM 993 C CA . GLN A 1 128 ? 24.672 -2.293 -27.138 1.00 90.94 128 GLN A CA 1
ATOM 994 C C . GLN A 1 128 ? 25.007 -2.224 -25.642 1.00 90.94 128 GLN A C 1
ATOM 996 O O . GLN A 1 128 ? 24.097 -2.145 -24.820 1.00 90.94 128 GLN A O 1
ATOM 1001 N N . GLU A 1 129 ? 26.288 -2.198 -25.267 1.00 91.69 129 GLU A N 1
ATOM 1002 C CA . GLU A 1 129 ? 26.710 -2.053 -23.873 1.00 91.69 129 GLU A CA 1
ATOM 1003 C C . GLU A 1 129 ? 26.254 -0.716 -23.278 1.00 91.69 129 GLU A C 1
ATOM 1005 O O . GLU A 1 129 ? 25.717 -0.690 -22.171 1.00 91.69 129 GLU A O 1
ATOM 1010 N N . HIS A 1 130 ? 26.407 0.386 -24.018 1.00 93.81 130 HIS A N 1
ATOM 1011 C CA . HIS A 1 130 ? 25.978 1.710 -23.564 1.00 93.81 130 HIS A CA 1
ATOM 1012 C C . HIS A 1 130 ? 24.457 1.808 -23.400 1.00 93.81 130 HIS A C 1
ATOM 1014 O O . HIS A 1 130 ? 23.984 2.380 -22.417 1.00 93.81 130 HIS A O 1
ATOM 1020 N N . LEU A 1 131 ? 23.682 1.237 -24.329 1.00 94.12 131 LEU A N 1
ATOM 1021 C CA . LEU A 1 131 ? 22.224 1.186 -24.223 1.00 94.12 131 LEU A CA 1
ATOM 1022 C C . LEU A 1 131 ? 21.792 0.362 -23.015 1.00 94.12 131 LEU A C 1
ATOM 1024 O O . LEU A 1 131 ? 20.958 0.818 -22.241 1.00 94.12 131 LEU A O 1
ATOM 1028 N N . ARG A 1 132 ? 22.386 -0.818 -22.810 1.00 92.25 132 ARG A N 1
ATOM 1029 C CA . ARG A 1 132 ? 22.090 -1.653 -21.638 1.00 92.25 132 ARG A CA 1
ATOM 1030 C C . ARG A 1 132 ? 22.372 -0.912 -20.339 1.00 92.25 132 ARG A C 1
ATOM 1032 O O . ARG A 1 13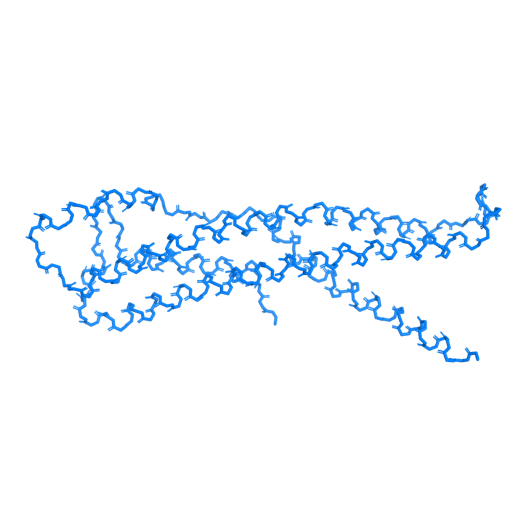2 ? 21.509 -0.907 -19.471 1.00 92.25 132 ARG A O 1
ATOM 1039 N N . PHE A 1 133 ? 23.524 -0.252 -20.238 1.00 92.31 133 PHE A N 1
ATOM 1040 C CA . PHE A 1 133 ? 23.877 0.539 -19.063 1.00 92.31 133 PHE A CA 1
ATOM 1041 C C . PHE A 1 133 ? 22.852 1.649 -18.791 1.00 92.31 133 PHE A C 1
ATOM 1043 O O . PHE A 1 133 ? 22.357 1.767 -17.674 1.00 92.31 133 PHE A O 1
ATOM 1050 N N . LYS A 1 134 ? 22.475 2.427 -19.815 1.00 94.56 134 LYS A N 1
ATOM 1051 C CA . LYS A 1 134 ? 21.481 3.501 -19.664 1.00 94.56 134 LYS A CA 1
ATOM 1052 C C . LYS A 1 134 ? 20.097 2.980 -19.275 1.00 94.56 134 LYS A C 1
ATOM 1054 O O . LYS A 1 134 ? 19.452 3.578 -18.421 1.00 94.56 134 LYS A O 1
ATOM 1059 N N . LEU A 1 135 ? 19.650 1.883 -19.887 1.00 90.88 135 LEU A N 1
ATOM 1060 C CA . LEU A 1 135 ? 18.360 1.263 -19.578 1.00 90.88 135 LEU A CA 1
ATOM 1061 C C . LEU A 1 135 ? 18.331 0.738 -18.141 1.00 90.88 135 LEU A C 1
ATOM 1063 O O . LEU A 1 135 ? 17.375 1.002 -17.422 1.00 90.88 135 LEU A O 1
ATOM 1067 N N . GLN A 1 136 ? 19.395 0.061 -17.701 1.00 90.56 136 GLN A N 1
ATOM 1068 C CA . GLN A 1 136 ? 19.514 -0.430 -16.327 1.00 90.56 136 GLN A CA 1
ATOM 1069 C C . GLN A 1 136 ? 19.506 0.716 -15.312 1.00 90.56 136 GLN A C 1
ATOM 1071 O O . GLN A 1 136 ? 18.719 0.671 -14.374 1.00 90.56 136 GLN A O 1
ATOM 1076 N N . ALA A 1 137 ? 20.281 1.778 -15.545 1.00 91.56 137 ALA A N 1
ATOM 1077 C CA . ALA A 1 137 ? 20.285 2.950 -14.668 1.00 91.56 137 ALA A CA 1
ATOM 1078 C C . ALA A 1 137 ? 18.898 3.623 -14.578 1.00 91.56 137 ALA A C 1
ATOM 1080 O O . ALA A 1 137 ? 18.471 4.042 -13.504 1.00 91.56 137 ALA A O 1
ATOM 1081 N N . ALA A 1 138 ? 18.158 3.701 -15.690 1.00 92.44 138 ALA A N 1
ATOM 1082 C CA . ALA A 1 138 ? 16.794 4.231 -15.693 1.00 92.44 138 ALA A CA 1
ATOM 1083 C C . ALA A 1 138 ? 15.802 3.322 -14.943 1.00 92.44 138 ALA A C 1
ATOM 1085 O O . ALA A 1 138 ? 14.892 3.821 -14.277 1.00 92.44 138 ALA A O 1
ATOM 1086 N N . MET A 1 139 ? 15.967 1.998 -15.028 1.00 89.00 139 MET A N 1
ATOM 1087 C CA . MET A 1 139 ? 15.165 1.048 -14.251 1.00 89.00 139 MET A CA 1
ATOM 1088 C C . MET A 1 139 ? 15.453 1.184 -12.754 1.00 89.00 139 MET A C 1
ATOM 1090 O O . MET A 1 139 ? 14.514 1.307 -11.975 1.00 89.00 139 MET A O 1
ATOM 1094 N N . GLU A 1 140 ? 16.729 1.232 -12.361 1.00 86.31 140 GLU A N 1
ATOM 1095 C CA . GLU A 1 140 ? 17.159 1.433 -10.969 1.00 86.31 140 GLU A CA 1
ATOM 1096 C C . GLU A 1 140 ? 16.549 2.706 -10.369 1.00 86.31 140 GLU A C 1
ATOM 1098 O O . GLU A 1 140 ? 16.001 2.665 -9.272 1.00 86.31 140 GLU A O 1
ATOM 1103 N N . PHE A 1 141 ? 16.542 3.810 -11.120 1.00 91.06 141 PHE A N 1
ATOM 1104 C CA . PHE A 1 141 ? 15.908 5.055 -10.688 1.00 91.06 141 PHE A CA 1
ATOM 1105 C C . PHE A 1 141 ? 14.404 4.903 -10.395 1.00 91.06 141 PHE A C 1
ATOM 1107 O O . PHE A 1 141 ? 13.921 5.385 -9.374 1.00 91.06 141 PHE A O 1
ATOM 1114 N N . ASN A 1 142 ? 13.647 4.228 -11.268 1.00 87.81 142 ASN A N 1
ATOM 1115 C CA . ASN A 1 142 ? 12.209 4.032 -11.047 1.00 87.81 142 ASN A CA 1
ATOM 1116 C C . ASN A 1 142 ? 11.930 3.062 -9.889 1.00 87.81 142 ASN A C 1
ATOM 1118 O O . ASN A 1 142 ? 10.964 3.256 -9.155 1.00 87.81 142 ASN A O 1
ATOM 1122 N N . LEU A 1 143 ? 12.776 2.043 -9.708 1.00 83.38 143 LEU A N 1
ATOM 1123 C CA . LEU A 1 143 ? 12.683 1.118 -8.577 1.00 83.38 143 LEU A CA 1
ATOM 1124 C C . LEU A 1 143 ? 12.935 1.819 -7.240 1.00 83.38 143 LEU A C 1
ATOM 1126 O O . LEU A 1 143 ? 12.200 1.574 -6.289 1.00 83.38 143 LEU A O 1
ATOM 1130 N N . GLU A 1 144 ? 13.914 2.721 -7.178 1.00 86.69 144 GLU A N 1
ATOM 1131 C CA . GLU A 1 144 ? 14.186 3.520 -5.980 1.00 86.69 144 GLU A CA 1
ATOM 1132 C C . GLU A 1 144 ? 12.971 4.374 -5.588 1.00 86.69 144 GLU A C 1
ATOM 1134 O O . GLU A 1 144 ? 12.568 4.390 -4.425 1.00 86.69 144 GLU A O 1
ATOM 1139 N N . ILE A 1 145 ? 12.317 5.019 -6.561 1.00 88.88 145 ILE A N 1
ATOM 1140 C CA . ILE A 1 145 ? 11.100 5.798 -6.291 1.00 88.88 145 ILE A CA 1
ATOM 1141 C C . ILE A 1 145 ? 9.969 4.898 -5.786 1.00 88.88 145 ILE A C 1
ATOM 1143 O O . ILE A 1 145 ? 9.319 5.228 -4.795 1.00 88.88 145 ILE A O 1
ATOM 1147 N N . LEU A 1 146 ? 9.734 3.750 -6.424 1.00 83.75 146 LEU A N 1
ATOM 1148 C CA . LEU A 1 146 ? 8.702 2.813 -5.973 1.00 83.75 146 LEU A CA 1
ATOM 1149 C C . LEU A 1 146 ? 8.982 2.284 -4.563 1.00 83.75 146 LEU A C 1
ATOM 1151 O O . LEU A 1 146 ? 8.051 2.154 -3.776 1.00 83.75 146 LEU A O 1
ATOM 1155 N N . ASN A 1 147 ? 10.246 2.051 -4.207 1.00 84.62 147 ASN A N 1
ATOM 1156 C CA . ASN A 1 147 ? 10.630 1.647 -2.856 1.00 84.62 147 ASN A CA 1
ATOM 1157 C C . ASN A 1 147 ? 10.310 2.733 -1.808 1.00 84.62 147 ASN A C 1
ATOM 1159 O O . ASN A 1 147 ? 9.833 2.439 -0.708 1.00 84.62 147 ASN A O 1
ATOM 1163 N N . GLN A 1 148 ? 10.492 4.008 -2.161 1.00 88.38 148 GLN A N 1
ATOM 1164 C CA . GLN A 1 148 ? 10.076 5.127 -1.310 1.00 88.38 148 GLN A CA 1
ATOM 1165 C C . GLN A 1 148 ? 8.550 5.168 -1.145 1.00 88.38 148 GLN A C 1
ATOM 1167 O O . GLN A 1 148 ? 8.061 5.321 -0.027 1.00 88.38 148 GLN A O 1
ATOM 1172 N N . LYS A 1 149 ? 7.785 4.959 -2.226 1.00 86.38 149 LYS A N 1
ATOM 1173 C CA . LYS A 1 149 ? 6.313 4.883 -2.167 1.00 86.38 149 LYS A CA 1
ATOM 1174 C C . LYS A 1 149 ? 5.831 3.700 -1.328 1.00 86.38 149 LYS A C 1
ATOM 1176 O O . LYS A 1 149 ? 4.926 3.863 -0.515 1.00 86.38 149 LYS A O 1
ATOM 1181 N N . LEU A 1 150 ? 6.476 2.541 -1.447 1.00 84.81 150 LEU A N 1
ATOM 1182 C CA . LEU A 1 150 ? 6.214 1.381 -0.593 1.00 84.81 150 LEU A CA 1
ATOM 1183 C C . LEU A 1 150 ? 6.427 1.691 0.888 1.00 84.81 150 LEU A C 1
ATOM 1185 O O . LEU A 1 150 ? 5.591 1.329 1.711 1.00 84.81 150 LEU A O 1
ATOM 1189 N N . SER A 1 151 ? 7.507 2.398 1.220 1.00 86.75 151 SER A N 1
ATOM 1190 C CA . SER A 1 151 ? 7.777 2.831 2.595 1.00 86.75 151 SER A CA 1
ATOM 1191 C C . SER A 1 151 ? 6.663 3.748 3.123 1.00 86.75 151 SER A C 1
ATOM 1193 O O . SER A 1 151 ? 6.239 3.610 4.271 1.00 86.75 151 SER A O 1
ATOM 1195 N N . THR A 1 152 ? 6.125 4.639 2.281 1.00 90.19 152 THR A N 1
ATOM 1196 C CA . THR A 1 152 ? 4.954 5.464 2.622 1.00 90.19 152 THR A CA 1
ATOM 1197 C C . THR A 1 152 ? 3.708 4.615 2.883 1.00 90.19 152 THR A C 1
ATOM 1199 O O . THR A 1 152 ? 3.056 4.800 3.909 1.00 90.19 152 THR A O 1
ATOM 1202 N N . LEU A 1 153 ? 3.393 3.650 2.012 1.00 85.88 153 LEU A N 1
ATOM 1203 C CA . LEU A 1 153 ? 2.244 2.751 2.193 1.00 85.88 153 LEU A CA 1
ATOM 1204 C C . LEU A 1 153 ? 2.371 1.926 3.484 1.00 85.88 153 LEU A C 1
ATOM 1206 O O . LEU A 1 153 ? 1.423 1.841 4.264 1.00 85.88 153 LEU A O 1
ATOM 1210 N N . GLN A 1 154 ? 3.556 1.378 3.765 1.00 87.25 154 GLN A N 1
ATOM 1211 C CA . GLN A 1 154 ? 3.832 0.669 5.018 1.00 87.25 154 GLN A CA 1
ATOM 1212 C C . GLN A 1 154 ? 3.594 1.566 6.238 1.00 87.25 154 GLN A C 1
ATOM 1214 O O . GLN A 1 154 ? 2.887 1.165 7.162 1.00 87.25 154 GLN A O 1
ATOM 1219 N N . ARG A 1 155 ? 4.105 2.805 6.214 1.00 94.44 155 ARG A N 1
ATOM 1220 C CA . ARG A 1 155 ? 3.882 3.786 7.286 1.00 94.44 155 ARG A CA 1
ATOM 1221 C C . ARG A 1 155 ? 2.393 4.054 7.509 1.00 94.44 155 ARG A C 1
ATOM 1223 O O . ARG A 1 155 ? 1.959 4.141 8.657 1.00 94.44 155 ARG A O 1
ATOM 1230 N N . ILE A 1 156 ? 1.613 4.200 6.438 1.00 91.81 156 ILE A N 1
ATOM 1231 C CA . ILE A 1 156 ? 0.165 4.419 6.526 1.00 91.81 156 ILE A CA 1
ATOM 1232 C C . ILE A 1 156 ? -0.520 3.222 7.191 1.00 91.81 156 ILE A C 1
ATOM 1234 O O . ILE A 1 156 ? -1.240 3.411 8.170 1.00 91.81 156 ILE A O 1
ATOM 1238 N N . ARG A 1 157 ? -0.244 1.995 6.732 1.00 90.50 157 ARG A N 1
ATOM 1239 C CA . ARG A 1 157 ? -0.777 0.764 7.342 1.00 90.50 157 ARG A CA 1
ATOM 1240 C C . ARG A 1 157 ? -0.456 0.693 8.838 1.00 90.50 157 ARG A C 1
ATOM 1242 O O . ARG A 1 157 ? -1.336 0.393 9.646 1.00 90.50 157 ARG A O 1
ATOM 1249 N N . ASP A 1 158 ? 0.790 0.968 9.211 1.00 93.81 158 ASP A N 1
ATOM 1250 C CA . ASP A 1 158 ? 1.229 0.926 10.610 1.00 93.81 158 ASP A CA 1
ATOM 1251 C C . ASP A 1 158 ? 0.534 2.007 11.449 1.00 93.81 158 ASP A C 1
ATOM 1253 O O . ASP A 1 158 ? 0.111 1.741 12.573 1.00 93.81 158 ASP A O 1
ATOM 1257 N N . SER A 1 159 ? 0.321 3.196 10.876 1.00 95.88 159 SER A N 1
ATOM 1258 C CA . SER A 1 159 ? -0.430 4.284 11.517 1.00 95.88 159 SER A CA 1
ATOM 1259 C C . SER A 1 159 ? -1.894 3.896 11.750 1.00 95.88 159 SER A C 1
ATOM 1261 O O . SER A 1 159 ? -2.408 4.094 12.849 1.00 95.88 159 SER A O 1
ATOM 1263 N N . VAL A 1 160 ? -2.557 3.283 10.761 1.00 92.12 160 VAL A N 1
ATOM 1264 C CA . VAL A 1 160 ? -3.927 2.762 10.920 1.00 92.12 160 VAL A CA 1
ATOM 1265 C C . VAL A 1 160 ? -3.969 1.707 12.026 1.00 92.12 160 VAL A C 1
ATOM 1267 O O . VAL A 1 160 ? -4.819 1.776 12.910 1.00 92.12 160 VAL A O 1
ATOM 1270 N N . SER A 1 161 ? -3.005 0.784 12.035 1.00 93.81 161 SER A N 1
ATOM 1271 C CA . SER A 1 161 ? -2.908 -0.274 13.050 1.00 93.81 161 SER A CA 1
ATOM 1272 C C . SER A 1 161 ? -2.718 0.308 14.456 1.00 93.81 161 SER A C 1
ATOM 1274 O O . SER A 1 161 ? -3.331 -0.155 15.416 1.00 93.81 161 SER A O 1
ATOM 1276 N N . GLN A 1 162 ? -1.921 1.371 14.589 1.00 96.25 162 GLN A N 1
ATOM 1277 C CA . GLN A 1 162 ? -1.743 2.088 15.850 1.00 96.25 162 GLN A CA 1
ATOM 1278 C C . GLN A 1 162 ? -3.031 2.789 16.306 1.00 96.25 162 GLN A C 1
ATOM 1280 O O . GLN A 1 162 ? -3.368 2.731 17.492 1.00 96.25 162 GLN A O 1
ATOM 1285 N N . VAL A 1 163 ? -3.753 3.450 15.393 1.00 94.88 163 VAL A N 1
ATOM 1286 C CA . VAL A 1 163 ? -5.025 4.129 15.695 1.00 94.88 163 VAL A CA 1
ATOM 1287 C C . VAL A 1 163 ? -6.072 3.124 16.178 1.00 94.88 163 VAL A C 1
ATOM 1289 O O . VAL A 1 163 ? -6.712 3.356 17.207 1.00 94.88 163 VAL A O 1
ATOM 1292 N N . VAL A 1 164 ? -6.210 1.995 15.477 1.00 94.12 164 VAL A N 1
ATOM 1293 C CA . VAL A 1 164 ? -7.152 0.921 15.825 1.00 94.12 164 VAL A CA 1
ATOM 1294 C C . VAL A 1 164 ? -6.756 0.253 17.145 1.00 94.12 164 VAL A C 1
ATOM 1296 O O . VAL A 1 164 ? -7.581 0.147 18.051 1.00 94.12 164 VAL A O 1
ATOM 1299 N N . GLY A 1 165 ? -5.479 -0.092 17.329 1.00 94.88 165 GLY A N 1
ATOM 1300 C CA . GLY A 1 165 ? -4.991 -0.679 18.580 1.00 94.88 165 GLY A CA 1
ATOM 1301 C C . GLY A 1 165 ? -5.184 0.234 19.798 1.00 94.88 165 GLY A C 1
ATOM 1302 O O . GLY A 1 165 ? -5.576 -0.230 20.868 1.00 94.88 165 GLY A O 1
ATOM 1303 N N . SER A 1 166 ? -4.982 1.545 19.638 1.00 95.19 166 SER A N 1
ATOM 1304 C CA . SER A 1 166 ? -5.164 2.517 20.728 1.00 95.19 166 SER A CA 1
ATOM 1305 C C . SER A 1 166 ? -6.619 2.599 21.198 1.00 95.19 166 SER A C 1
ATOM 1307 O O . SER A 1 166 ? -6.878 2.663 22.402 1.00 95.19 166 SER A O 1
ATOM 1309 N N . VAL A 1 167 ? -7.581 2.585 20.267 1.00 94.56 167 VAL A N 1
ATOM 1310 C CA . VAL A 1 167 ? -9.003 2.647 20.631 1.00 94.56 167 VAL A CA 1
ATOM 1311 C C . VAL A 1 167 ? -9.535 1.313 21.149 1.00 94.56 167 VAL A C 1
ATOM 1313 O O . VAL A 1 167 ? -10.335 1.318 22.084 1.00 94.56 167 VAL A O 1
ATOM 1316 N N . LEU A 1 168 ? -9.040 0.181 20.634 1.00 93.62 168 LEU A N 1
ATOM 1317 C CA . LEU A 1 168 ? -9.343 -1.143 21.183 1.00 93.62 168 LEU A CA 1
ATOM 1318 C C . LEU A 1 168 ? -8.888 -1.254 22.640 1.00 93.62 168 LEU A C 1
ATOM 1320 O O . LEU A 1 168 ? -9.685 -1.624 23.497 1.00 93.62 168 LEU A O 1
ATOM 1324 N N . TYR A 1 169 ? -7.668 -0.816 22.954 1.00 93.88 169 TYR A N 1
ATOM 1325 C CA . TYR A 1 169 ? -7.173 -0.787 24.332 1.00 93.88 169 TYR A CA 1
ATOM 1326 C C . TYR A 1 169 ? -8.045 0.085 25.258 1.00 93.88 169 TYR A C 1
ATOM 1328 O O . TYR A 1 169 ? -8.387 -0.301 26.381 1.00 93.88 169 TYR A O 1
ATOM 1336 N N . MET A 1 170 ? -8.454 1.268 24.789 1.00 92.25 170 MET A N 1
ATOM 1337 C CA . MET A 1 170 ? -9.368 2.147 25.532 1.00 92.25 170 MET A CA 1
ATOM 1338 C C . MET A 1 170 ? -10.742 1.505 25.770 1.00 92.25 170 MET A C 1
ATOM 1340 O O . MET A 1 170 ? -11.315 1.657 26.851 1.00 92.25 170 MET A O 1
ATOM 1344 N N . TYR A 1 171 ? -11.271 0.788 24.779 1.00 92.88 171 TYR A N 1
ATOM 1345 C CA . TYR A 1 171 ? -12.516 0.037 24.899 1.00 92.88 171 TYR A CA 1
ATOM 1346 C C . TYR A 1 171 ? -12.391 -1.106 25.916 1.00 92.88 171 TYR A C 1
ATOM 1348 O O . TYR A 1 171 ? -13.192 -1.178 26.849 1.00 92.88 171 TYR A O 1
ATOM 1356 N N . GLU A 1 172 ? -11.359 -1.943 25.797 1.00 92.00 172 GLU A N 1
ATOM 1357 C CA . GLU A 1 172 ? -11.123 -3.099 26.671 1.00 92.00 172 GLU A CA 1
ATOM 1358 C C . GLU A 1 172 ? -10.976 -2.686 28.141 1.00 92.00 172 GLU A C 1
ATOM 1360 O O . GLU A 1 172 ? -11.541 -3.313 29.033 1.00 92.00 172 GLU A O 1
ATOM 1365 N N . THR A 1 173 ? -10.300 -1.566 28.408 1.00 91.19 173 THR A N 1
ATOM 1366 C CA . THR A 1 173 ? -10.145 -1.015 29.768 1.00 91.19 173 THR A CA 1
ATOM 1367 C C . THR A 1 173 ? -11.411 -0.345 30.323 1.00 91.19 173 THR A C 1
ATOM 1369 O O . THR A 1 173 ? -11.493 -0.043 31.520 1.00 91.19 173 THR A O 1
ATOM 1372 N N . SER A 1 174 ? -12.414 -0.113 29.473 1.00 89.06 174 SER A N 1
ATOM 1373 C CA . SER A 1 174 ? -13.661 0.583 29.815 1.00 89.06 174 SER A CA 1
ATOM 1374 C C . SER A 1 174 ? -14.894 -0.328 29.812 1.00 89.06 174 SER A C 1
ATOM 1376 O O . SER A 1 174 ? -15.938 0.080 30.327 1.00 89.06 174 SER A O 1
ATOM 1378 N N . ILE A 1 175 ? -14.791 -1.555 29.287 1.00 88.31 175 ILE A N 1
ATOM 1379 C CA . ILE A 1 175 ? -15.934 -2.440 29.011 1.00 88.31 175 ILE A CA 1
ATOM 1380 C C . ILE A 1 175 ? -16.782 -2.748 30.255 1.00 88.31 175 ILE A C 1
ATOM 1382 O O . ILE A 1 175 ? -18.004 -2.596 30.219 1.00 88.31 175 ILE A O 1
ATOM 1386 N N . GLU A 1 176 ? -16.145 -3.068 31.387 1.00 87.12 176 GLU A N 1
ATOM 1387 C CA . GLU A 1 176 ? -16.830 -3.381 32.653 1.00 87.12 176 GLU A CA 1
ATOM 1388 C C . GLU A 1 176 ? -17.634 -2.191 33.194 1.00 87.12 176 GLU A C 1
ATOM 1390 O O . GLU A 1 176 ? -18.657 -2.358 33.857 1.00 87.12 176 GLU A O 1
ATOM 1395 N N . LYS A 1 177 ? -17.189 -0.966 32.893 1.00 87.56 177 LYS A N 1
ATOM 1396 C CA . LYS A 1 177 ? -17.839 0.266 33.353 1.00 87.56 177 LYS A CA 1
ATOM 1397 C C . LYS A 1 177 ? -19.043 0.607 32.482 1.00 87.56 177 LYS A C 1
ATOM 1399 O O . LYS A 1 177 ? -20.040 1.108 32.998 1.00 87.56 177 LYS A O 1
ATOM 1404 N N . ILE A 1 178 ? -18.962 0.347 31.179 1.00 85.75 178 ILE A N 1
ATOM 1405 C CA . ILE A 1 178 ? -19.997 0.702 30.202 1.00 85.75 178 ILE A CA 1
ATOM 1406 C C . ILE A 1 178 ? -21.198 -0.247 30.321 1.00 85.75 178 ILE A C 1
ATOM 1408 O O . ILE A 1 178 ? -22.322 0.223 30.517 1.00 85.75 178 ILE A O 1
ATOM 1412 N N . GLY A 1 179 ? -20.951 -1.559 30.351 1.00 84.69 179 GLY A N 1
ATOM 1413 C CA . GLY A 1 179 ? -21.992 -2.591 30.314 1.00 84.69 179 GLY A CA 1
ATOM 1414 C C . GLY A 1 179 ? -22.387 -2.976 28.883 1.00 84.69 179 GLY A C 1
ATOM 1415 O O . GLY A 1 179 ? -22.280 -2.171 27.959 1.00 84.69 179 GLY A O 1
ATOM 1416 N N . LEU A 1 180 ? -22.818 -4.227 28.700 1.00 85.06 180 LEU A N 1
ATOM 1417 C CA . LEU A 1 180 ? -23.045 -4.815 27.377 1.00 85.06 180 LEU A CA 1
ATOM 1418 C C . LEU A 1 180 ? -24.218 -4.168 26.631 1.00 85.06 180 LEU A C 1
ATOM 1420 O O . LEU A 1 180 ? -24.099 -3.935 25.430 1.00 85.06 180 LEU A O 1
ATOM 1424 N N . GLU A 1 181 ? -25.321 -3.838 27.315 1.00 85.50 181 GLU A N 1
ATOM 1425 C CA . GLU A 1 181 ? -26.489 -3.246 26.650 1.00 85.50 181 GLU A CA 1
ATOM 1426 C C . GLU A 1 181 ? -26.154 -1.895 26.006 1.00 85.50 181 GLU A C 1
ATOM 1428 O O . GLU A 1 181 ? -26.532 -1.650 24.864 1.00 85.50 181 GLU A O 1
ATOM 1433 N N . ALA A 1 182 ? -25.373 -1.058 26.696 1.00 84.44 182 ALA A N 1
ATOM 1434 C CA . ALA A 1 182 ? -24.976 0.256 26.194 1.00 84.44 182 ALA A CA 1
ATOM 1435 C C . ALA A 1 182 ? -24.051 0.164 24.966 1.00 84.44 182 ALA A C 1
ATOM 1437 O O . ALA A 1 182 ? -24.098 1.017 24.088 1.00 84.44 182 ALA A O 1
ATOM 1438 N N . ILE A 1 183 ? -23.218 -0.879 24.864 1.00 87.56 183 ILE A N 1
ATOM 1439 C CA . ILE A 1 183 ? -22.304 -1.072 23.721 1.00 87.56 183 ILE A CA 1
ATOM 1440 C C . ILE A 1 183 ? -23.066 -1.404 22.433 1.00 87.56 183 ILE A C 1
ATOM 1442 O O . ILE A 1 183 ? -22.618 -1.027 21.349 1.00 87.56 183 ILE A O 1
ATOM 1446 N N . LEU A 1 184 ? -24.192 -2.108 22.561 1.00 88.06 184 LEU A N 1
ATOM 1447 C CA . LEU A 1 184 ? -25.040 -2.551 21.452 1.00 88.06 184 LEU A CA 1
ATOM 1448 C C . LEU A 1 184 ? -26.127 -1.530 21.090 1.00 88.06 184 LEU A C 1
ATOM 1450 O O . LEU A 1 184 ? -26.820 -1.698 20.086 1.00 88.06 184 LEU A O 1
ATOM 1454 N N . GLU A 1 185 ? -26.297 -0.485 21.900 1.00 84.62 185 GLU A N 1
ATOM 1455 C CA . GLU A 1 185 ? -27.333 0.515 21.690 1.00 84.62 185 GLU A CA 1
ATOM 1456 C C . GLU A 1 185 ? -27.041 1.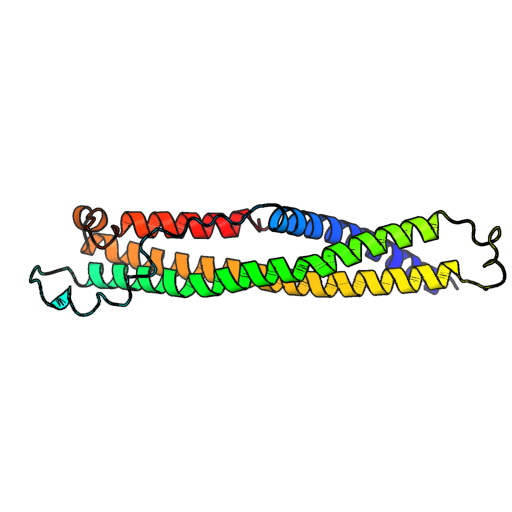332 20.426 1.00 84.62 185 GLU A C 1
ATOM 1458 O O . GLU A 1 185 ? -26.003 1.983 20.287 1.00 84.62 185 GLU A O 1
ATOM 1463 N N . ARG A 1 186 ? -27.979 1.279 19.477 1.00 80.19 186 ARG A N 1
ATOM 1464 C CA . ARG A 1 186 ? -27.972 2.089 18.257 1.00 80.19 186 ARG A CA 1
ATOM 1465 C C . ARG A 1 186 ? -28.992 3.206 18.402 1.00 80.19 186 ARG A C 1
ATOM 1467 O O . ARG A 1 186 ? -30.089 2.987 18.909 1.00 80.19 186 ARG A O 1
ATOM 1474 N N . SER A 1 187 ? -28.671 4.380 17.872 1.00 74.12 187 SER A N 1
ATOM 1475 C CA . SER A 1 187 ? -29.644 5.462 17.720 1.00 74.12 187 SER A CA 1
ATOM 1476 C C . SER A 1 187 ? -29.909 5.736 16.243 1.00 74.12 187 SER A C 1
ATOM 1478 O O . SER A 1 187 ? -29.163 5.304 15.366 1.00 74.12 187 SER A O 1
ATOM 1480 N N . SER A 1 188 ? -30.956 6.505 15.954 1.00 71.88 188 SER A N 1
ATOM 1481 C CA . SER A 1 188 ? -31.258 6.970 14.595 1.00 71.88 188 SER A CA 1
ATOM 1482 C C . SER A 1 188 ? -30.173 7.872 13.996 1.00 71.88 188 SER A C 1
ATOM 1484 O O . SER A 1 188 ? -30.179 8.097 12.790 1.00 71.88 188 SER A O 1
ATOM 1486 N N . LEU A 1 189 ? -29.262 8.397 14.824 1.00 69.44 189 LEU A N 1
ATOM 1487 C CA . LEU A 1 189 ? -28.261 9.398 14.441 1.00 69.44 189 LEU A CA 1
ATOM 1488 C C . LEU A 1 189 ? -26.817 8.951 14.699 1.00 69.44 189 LEU A C 1
ATOM 1490 O O . LEU A 1 189 ? -25.887 9.674 14.355 1.00 69.44 189 LEU A O 1
ATOM 1494 N N . CYS A 1 190 ? -26.609 7.807 15.348 1.00 68.25 190 CYS A N 1
ATOM 1495 C CA . CYS A 1 190 ? -25.282 7.307 15.673 1.00 68.25 190 CYS A CA 1
ATOM 1496 C C . CYS A 1 190 ? -25.286 5.773 15.684 1.00 68.25 190 CYS A C 1
ATOM 1498 O O . CYS A 1 190 ? -26.152 5.187 16.351 1.00 68.25 190 CYS A O 1
ATOM 1500 N N . PRO A 1 191 ? -24.316 5.134 15.005 1.00 82.12 191 PRO A N 1
ATOM 1501 C CA . PRO A 1 191 ? -24.069 3.702 15.146 1.00 82.12 191 PRO A CA 1
ATOM 1502 C C . PRO A 1 191 ? -23.714 3.342 16.592 1.00 82.12 191 PRO A C 1
ATOM 1504 O O . PRO A 1 191 ? -23.313 4.209 17.378 1.00 82.12 191 PRO A O 1
ATOM 1507 N N . SER A 1 192 ? -23.855 2.062 16.932 1.00 88.38 192 SER A N 1
ATOM 1508 C CA . SER A 1 192 ? -23.430 1.563 18.241 1.00 88.38 192 SER A CA 1
ATOM 1509 C C . SER A 1 192 ? -21.904 1.507 18.344 1.00 88.38 192 SER A C 1
ATOM 1511 O O . SER A 1 192 ? -21.197 1.514 17.332 1.00 88.38 192 SER A O 1
ATOM 1513 N N . ILE A 1 193 ? -21.380 1.406 19.570 1.00 89.56 193 ILE A N 1
ATOM 1514 C CA . ILE A 1 193 ? -19.943 1.179 19.795 1.00 89.56 193 ILE A CA 1
ATOM 1515 C C . ILE A 1 193 ? -19.501 -0.129 19.129 1.00 89.56 193 ILE A C 1
ATOM 1517 O O . ILE A 1 193 ? -18.419 -0.168 18.546 1.00 89.56 193 ILE A O 1
ATOM 1521 N N . ALA A 1 194 ? -20.334 -1.175 19.182 1.00 90.38 194 ALA A N 1
ATOM 1522 C CA . ALA A 1 194 ? -20.042 -2.451 18.533 1.00 90.38 194 ALA A CA 1
ATOM 1523 C C . ALA A 1 194 ? -19.849 -2.300 17.016 1.00 90.38 194 ALA A C 1
ATOM 1525 O O . ALA A 1 194 ? -18.851 -2.781 16.488 1.00 90.38 194 ALA A O 1
ATOM 1526 N N . ASP A 1 195 ? -20.740 -1.567 16.342 1.00 87.69 195 ASP A N 1
ATOM 1527 C CA . ASP A 1 195 ? -20.643 -1.341 14.891 1.00 87.69 195 ASP A CA 1
ATOM 1528 C C . ASP A 1 195 ? -19.381 -0.559 14.532 1.00 87.69 195 ASP A C 1
ATOM 1530 O O . ASP A 1 195 ? -18.650 -0.916 13.617 1.00 87.69 195 ASP A O 1
ATOM 1534 N N . MET A 1 196 ? -19.092 0.506 15.286 1.00 88.88 196 MET A N 1
ATOM 1535 C CA . MET A 1 196 ? -17.902 1.328 15.065 1.00 88.88 196 MET A CA 1
ATOM 1536 C C . MET A 1 196 ? -16.611 0.512 15.231 1.00 88.88 196 MET A C 1
ATOM 1538 O O . MET A 1 196 ? -15.663 0.695 14.469 1.00 88.88 196 MET A O 1
ATOM 1542 N N . LEU A 1 197 ? -16.565 -0.391 16.214 1.00 91.25 197 LEU A N 1
ATOM 1543 C CA . LEU A 1 197 ? -15.433 -1.293 16.432 1.00 91.25 197 LEU A CA 1
ATOM 1544 C C . LEU A 1 197 ? -15.305 -2.354 15.337 1.00 91.25 197 LEU A C 1
ATOM 1546 O O . LEU A 1 197 ? -14.184 -2.682 14.950 1.00 91.25 197 LEU A O 1
ATOM 1550 N N . GLU A 1 198 ? -16.423 -2.896 14.855 1.00 88.25 198 GLU A N 1
ATOM 1551 C CA . GLU A 1 198 ? -16.450 -3.822 13.719 1.00 88.25 198 GLU A CA 1
ATOM 1552 C C . GLU A 1 198 ? -15.885 -3.140 12.468 1.00 88.25 198 GLU A C 1
ATOM 1554 O O . GLU A 1 198 ? -14.932 -3.634 11.869 1.00 88.25 198 GLU A O 1
ATOM 1559 N N . TRP A 1 199 ? -16.368 -1.938 12.146 1.00 89.19 199 TRP A N 1
ATOM 1560 C CA . TRP A 1 199 ? -15.901 -1.180 10.986 1.00 89.19 199 TRP A CA 1
ATOM 1561 C C . TRP A 1 199 ? -14.416 -0.821 11.064 1.00 89.19 199 TRP A C 1
ATOM 1563 O O . TRP A 1 199 ? -13.709 -0.916 10.063 1.00 89.19 199 TRP A O 1
ATOM 1573 N N . LEU A 1 200 ? -13.904 -0.434 12.237 1.00 88.44 200 LEU A N 1
ATOM 1574 C CA . LEU A 1 200 ? -12.470 -0.168 12.401 1.00 88.44 200 LEU A CA 1
ATOM 1575 C C . LEU A 1 200 ? -11.614 -1.419 12.194 1.00 88.44 200 LEU A C 1
ATOM 1577 O O . LEU A 1 200 ? -10.540 -1.325 11.599 1.00 88.44 200 LEU A O 1
ATOM 1581 N N . GLN A 1 201 ? -12.077 -2.580 12.654 1.00 87.94 201 GLN A N 1
ATOM 1582 C CA . GLN A 1 201 ? -11.381 -3.844 12.418 1.00 87.94 201 GLN A CA 1
ATOM 1583 C C . GLN A 1 201 ? -11.416 -4.244 10.941 1.00 87.94 201 GLN A C 1
ATOM 1585 O O . GLN A 1 201 ? -10.406 -4.716 10.417 1.00 87.94 201 GLN A O 1
ATOM 1590 N N . ASP A 1 202 ? -12.532 -4.014 10.245 1.00 86.44 202 ASP A N 1
ATOM 1591 C CA . ASP A 1 202 ? -12.625 -4.234 8.799 1.00 86.44 202 ASP A CA 1
ATOM 1592 C C . ASP A 1 202 ? -11.652 -3.334 8.027 1.00 86.44 202 ASP A C 1
ATOM 1594 O O . ASP A 1 202 ? -10.954 -3.801 7.121 1.00 86.44 202 ASP A O 1
ATOM 1598 N N . ILE A 1 203 ? -11.535 -2.067 8.433 1.00 83.69 203 ILE A N 1
ATOM 1599 C CA . ILE A 1 203 ? -10.548 -1.129 7.893 1.00 83.69 203 ILE A CA 1
ATOM 1600 C C . ILE A 1 203 ? -9.119 -1.627 8.162 1.00 83.69 203 ILE A C 1
ATOM 1602 O O . ILE A 1 203 ? -8.313 -1.706 7.235 1.00 83.69 203 ILE A O 1
ATOM 1606 N N . GLU A 1 204 ? -8.778 -2.002 9.397 1.00 88.19 204 GLU A N 1
ATOM 1607 C CA . GLU A 1 204 ? -7.444 -2.526 9.731 1.00 88.19 204 GLU A CA 1
ATOM 1608 C C . GLU A 1 204 ? -7.103 -3.760 8.882 1.00 88.19 204 GLU A C 1
ATOM 1610 O O . GLU A 1 204 ? -6.026 -3.858 8.282 1.00 88.19 204 GLU A O 1
ATOM 1615 N N . LYS A 1 205 ? -8.053 -4.692 8.784 1.00 86.00 205 LYS A N 1
ATOM 1616 C CA . LYS A 1 205 ? -7.933 -5.911 7.991 1.00 86.00 205 LYS A CA 1
ATOM 1617 C C . LYS A 1 205 ? -7.709 -5.596 6.517 1.00 86.00 205 LYS A C 1
ATOM 1619 O O . LYS A 1 205 ? -6.881 -6.258 5.892 1.00 86.00 205 LYS A O 1
ATOM 1624 N N . HIS A 1 206 ? -8.396 -4.596 5.964 1.00 82.75 206 HIS A N 1
ATOM 1625 C CA . HIS A 1 206 ? -8.163 -4.135 4.599 1.00 82.75 206 HIS A CA 1
ATOM 1626 C C . HIS A 1 206 ? -6.688 -3.755 4.392 1.00 82.75 206 HIS A C 1
ATOM 1628 O O . HIS A 1 206 ? -6.022 -4.356 3.550 1.00 82.75 206 HIS A O 1
ATOM 1634 N N . TYR A 1 207 ? -6.137 -2.846 5.203 1.00 81.81 207 TYR A N 1
ATOM 1635 C CA . TYR A 1 207 ? -4.742 -2.409 5.049 1.00 81.81 207 TYR A CA 1
ATOM 1636 C C . TYR A 1 207 ? -3.728 -3.540 5.281 1.00 81.81 207 TYR A C 1
ATOM 1638 O O . TYR A 1 207 ? -2.718 -3.625 4.576 1.00 81.81 207 TYR A O 1
ATOM 1646 N N . ARG A 1 208 ? -3.993 -4.449 6.228 1.00 82.44 208 ARG A N 1
ATOM 1647 C CA . ARG A 1 208 ? -3.133 -5.620 6.475 1.00 82.44 208 ARG A CA 1
ATOM 1648 C C . ARG A 1 208 ? -3.143 -6.625 5.324 1.00 82.44 208 ARG A C 1
ATOM 1650 O O . ARG A 1 208 ? -2.103 -7.208 5.031 1.00 82.44 208 ARG A O 1
ATOM 1657 N N . ASN A 1 209 ? -4.289 -6.826 4.679 1.00 79.38 209 ASN A N 1
ATOM 1658 C CA . ASN A 1 209 ? -4.420 -7.754 3.555 1.00 79.38 209 ASN A CA 1
ATOM 1659 C C . ASN A 1 209 ? -3.826 -7.195 2.265 1.00 79.38 209 ASN A C 1
ATOM 1661 O O . ASN A 1 209 ? -3.290 -7.954 1.463 1.00 79.38 209 ASN A O 1
ATOM 1665 N N . GLN A 1 210 ? -3.929 -5.882 2.072 1.00 69.00 210 GLN A N 1
ATOM 1666 C CA . GLN A 1 210 ? -3.387 -5.195 0.907 1.00 69.00 210 GLN A CA 1
ATOM 1667 C C . GLN A 1 210 ? -1.846 -5.189 0.926 1.00 69.00 210 GLN A C 1
ATOM 1669 O O . GLN A 1 210 ? -1.210 -5.359 -0.111 1.00 69.00 210 GLN A O 1
ATOM 1674 N N . TYR A 1 211 ? -1.223 -5.106 2.108 1.00 65.38 211 TYR A N 1
ATOM 1675 C CA . TYR A 1 211 ? 0.229 -5.249 2.259 1.00 65.38 211 TYR A CA 1
ATOM 1676 C C . TYR A 1 211 ? 0.594 -6.311 3.313 1.00 65.38 211 TYR A C 1
ATOM 1678 O O . TYR A 1 211 ? 0.926 -5.962 4.458 1.00 65.38 211 TYR A O 1
ATOM 1686 N N . PRO A 1 212 ? 0.544 -7.610 2.952 1.00 56.41 212 PRO A N 1
ATOM 1687 C CA . PRO A 1 212 ? 0.891 -8.682 3.870 1.00 56.41 212 PRO A CA 1
ATOM 1688 C C . PRO A 1 212 ? 2.395 -8.630 4.154 1.00 56.41 212 PRO A C 1
ATOM 1690 O O . PRO A 1 212 ? 3.217 -8.783 3.251 1.00 56.41 212 PRO A O 1
ATOM 1693 N N . LEU A 1 213 ? 2.762 -8.403 5.418 1.00 47.91 213 LEU A N 1
ATOM 1694 C CA . LEU A 1 213 ? 4.137 -8.605 5.875 1.00 47.91 213 LEU A CA 1
ATOM 1695 C C . LEU A 1 213 ? 4.524 -10.062 5.597 1.00 47.91 213 LEU A C 1
ATOM 1697 O O . LEU A 1 213 ? 3.810 -10.977 6.014 1.00 47.91 213 LEU A O 1
ATOM 1701 N N . LYS A 1 214 ? 5.633 -10.261 4.886 1.00 42.88 214 LYS A N 1
ATOM 1702 C CA . LYS A 1 214 ? 6.381 -11.517 4.952 1.00 42.88 214 LYS A CA 1
ATOM 1703 C C . LYS A 1 214 ? 7.311 -11.487 6.152 1.00 42.88 214 LYS A C 1
ATOM 1705 O O . LYS A 1 214 ? 7.898 -10.410 6.395 1.00 42.88 214 LYS A O 1
#

InterPro domains:
  IPR029159 Ribosome biogenesis protein C1orf109-like [PF15011] (68-214)
  IPR029159 Ribosome biogenesis protein C1orf109-like [PTHR16234] (60-211)

Secondary structure (DSSP, 8-state):
-HHHHHHHHHHHHHHHHHHHHHHHHHHHHHHHHHS-------TTGGG-SGGGGTGGGS-----HHHHHHHHHHHHHHHHHHHHHHHHHHHHHHHHHHHHHHHHHHHHHHHHHH--GGGSGGGGSTTHHHHHHHHHHHHHHHHHHHHHHHHHHHHHHHHHHHHHHHHHHHHHHTTHHHH-HHHHH---SSS--HHHHHHHHHHHHHHHHHHS---